Protein AF-A0A556TL78-F1 (afdb_monomer_lite)

Secondary structure (DSSP, 8-state):
----------------------------------SS---SS--HHHHHHHHHHHHHHHHHHHHHHHHHHHHHHHHHHHHHHHHHHHHHHHHHHHHHHHHHHHHHHHHHHHHHHHHHHHHHHHHHHHHHHHHHHHHTHHHHHHHHHHHHHHTT--GGG----HHHHHHHHHHHHHHHHHHHHHHHHHHHHHHHHHHHHHHHHHHHHHHHHHHHHHHHHHSSHHHHHHHHHHHHHHHHHHHHHHHHHHHHHHHHHHHHHHHHHHHHHHHHHHHHHHHHHHHHHHHHHHHHHHHHHHHHHHHHHHHHHHHHHHHHHHHHHHHHIIIIIIHHHHTTSPPTTTTS--

pLDDT: mean 80.81, std 19.38, range [29.8, 98.56]

Radius of gyration: 71.69 Å; chains: 1; bounding box: 156×38×235 Å

Foldseek 3Di:
DDDDPPPPDPPPDPPPPPVVPPPPCPVPDPDDDDDDDDPPDDDPVRVVVVVVVVVVVVVVVVVVVVVVVVVVVVVVVVVVVVVVVVVVVVVVVLVVVLVVLVVLLVVLVVLLVVLVVVLVVLVVVLVVLVVVLVVLVVVLVVLVVVLVVLCPDDDPSNDDDPVNVVSVVSNVVSVVVNVVSVVVSVVSVVVSVVSVVVSVVSVVVSVVSVVVSCCSPPDDDPVVVVVVVVVVVVVVVVVVVVVVVVVVVVVVVVVVVVVVVVVVVVVVVVVVVVVVVVVVVVVVVVVVVVVVVVVVVVVVVVVVVVVVVVVVVVVVVVVCCVPVPVVVVVVPDDDPVVVPPD

Sequence (342 aa):
MSAQVFSARPRYGSLAEETITQPSYTGTSAGLATAGYRSAKYSLDEWFANSRAVLNRAAAENASAEQIQRVSKALRTETEARCALVQTDGTRYLGERLQDIHLHKSELERHIARLLEDTERLVTLKRRLEKALHATEIPFAIATDNLTCRERRSGPDLVQDRVEEELLKEVELIKSIQALLKRTLDQTVSQIRLNRNAQQVLELDWSDKHEAYSLDNEYGWMRFTQGNITLAEREEEASATLCMLCERVLQETAEDLQAQSDTVNEAFTHRCHELTHTKSQLELQLKQQQLCDTRDSLARLEENRLLLEKEIGCKTNSLFIDQEKCMKQRLLYPSMIALSGH

Structure (mmCIF, N/CA/C/O backbone):
data_AF-A0A556TL78-F1
#
_entry.id   AF-A0A556TL78-F1
#
loop_
_atom_site.group_PDB
_atom_site.id
_atom_site.type_symbol
_atom_site.label_atom_id
_atom_site.label_alt_id
_atom_site.label_comp_id
_atom_site.label_asym_id
_atom_site.label_entity_id
_atom_site.label_seq_id
_atom_site.pdbx_PDB_ins_code
_atom_site.Cartn_x
_atom_site.Cartn_y
_atom_site.Cartn_z
_atom_site.occupancy
_atom_site.B_iso_or_equiv
_atom_site.auth_seq_id
_atom_site.auth_comp_id
_atom_site.auth_asym_id
_atom_site.auth_atom_id
_atom_site.pdbx_PDB_model_num
ATOM 1 N N . MET A 1 1 ? 22.041 7.029 22.082 1.00 40.47 1 MET A N 1
ATOM 2 C CA . MET A 1 1 ? 22.419 5.753 21.439 1.00 40.47 1 MET A CA 1
ATOM 3 C C . MET A 1 1 ? 21.959 5.832 19.997 1.00 40.47 1 MET A C 1
ATOM 5 O O . MET A 1 1 ? 20.787 5.628 19.724 1.00 40.47 1 MET A O 1
ATOM 9 N N . SER A 1 2 ? 22.850 6.275 19.114 1.00 33.16 2 SER A N 1
ATOM 10 C CA . SER A 1 2 ? 22.533 6.585 17.719 1.00 33.16 2 SER A CA 1
ATOM 11 C C . SER A 1 2 ? 22.844 5.365 16.859 1.00 33.16 2 SER A C 1
ATOM 13 O O . SER A 1 2 ? 24.011 5.021 16.686 1.00 33.16 2 SER A O 1
ATOM 15 N N . ALA A 1 3 ? 21.809 4.683 16.369 1.00 34.84 3 ALA A N 1
ATOM 16 C CA . ALA A 1 3 ? 21.960 3.546 15.472 1.00 34.84 3 ALA A CA 1
ATOM 17 C C . ALA A 1 3 ? 22.233 4.060 14.051 1.00 34.84 3 ALA A C 1
ATOM 19 O O . ALA A 1 3 ? 21.349 4.584 13.378 1.00 34.84 3 ALA A O 1
ATOM 20 N N . GLN A 1 4 ? 23.490 3.952 13.622 1.00 36.81 4 GLN A N 1
ATOM 21 C CA . GLN A 1 4 ? 23.891 4.170 12.238 1.00 36.81 4 GLN A CA 1
ATOM 22 C C . GLN A 1 4 ? 23.269 3.072 11.368 1.00 36.81 4 GLN A C 1
ATOM 24 O O . GLN A 1 4 ? 23.619 1.899 11.484 1.00 36.81 4 GLN A O 1
ATOM 29 N N . VAL A 1 5 ? 22.337 3.458 10.498 1.00 37.25 5 VAL A N 1
ATOM 30 C CA . VAL A 1 5 ? 21.803 2.591 9.447 1.00 37.25 5 VAL A CA 1
ATOM 31 C C . VAL A 1 5 ? 22.915 2.375 8.422 1.00 37.25 5 VAL A C 1
ATOM 33 O O . VAL A 1 5 ? 23.222 3.254 7.616 1.00 37.25 5 VAL A O 1
ATOM 36 N N . PHE A 1 6 ? 23.551 1.206 8.476 1.00 34.09 6 PHE A N 1
ATOM 37 C CA . PHE A 1 6 ? 24.434 0.724 7.421 1.00 34.09 6 PHE A CA 1
ATOM 38 C C . PHE A 1 6 ? 23.591 0.467 6.167 1.00 34.09 6 PHE A C 1
ATOM 40 O O . PHE A 1 6 ? 23.001 -0.598 6.001 1.00 34.09 6 PHE A O 1
ATOM 47 N N . SER A 1 7 ? 23.526 1.455 5.274 1.00 36.56 7 SER A N 1
ATOM 48 C CA . SER A 1 7 ? 23.079 1.226 3.904 1.00 36.56 7 SER A CA 1
ATOM 49 C C . SER A 1 7 ? 24.144 0.386 3.199 1.00 36.56 7 SER A C 1
ATOM 51 O O . SER A 1 7 ? 25.213 0.864 2.814 1.00 36.56 7 SER A O 1
ATOM 53 N N . ALA A 1 8 ? 23.877 -0.912 3.072 1.00 35.91 8 ALA A N 1
ATOM 54 C CA . ALA A 1 8 ? 24.653 -1.780 2.207 1.00 35.91 8 ALA A CA 1
ATOM 55 C C . ALA A 1 8 ? 24.402 -1.336 0.759 1.00 35.91 8 ALA A C 1
ATOM 57 O O . ALA A 1 8 ? 23.426 -1.734 0.127 1.00 35.91 8 ALA A O 1
ATOM 58 N N . ARG A 1 9 ? 25.276 -0.462 0.243 1.00 37.19 9 ARG A N 1
ATOM 59 C CA . ARG A 1 9 ? 25.403 -0.233 -1.200 1.00 37.19 9 ARG A CA 1
ATOM 60 C C . ARG A 1 9 ? 25.534 -1.597 -1.886 1.00 37.19 9 ARG A C 1
ATOM 62 O O . ARG A 1 9 ? 26.277 -2.439 -1.369 1.00 37.19 9 ARG A O 1
ATOM 69 N N . PRO A 1 10 ? 24.899 -1.815 -3.050 1.00 35.91 10 PRO A N 1
ATOM 70 C CA . PRO A 1 10 ? 25.220 -2.970 -3.867 1.00 35.91 10 PRO A CA 1
ATOM 71 C C . PRO A 1 10 ? 26.726 -2.928 -4.121 1.00 35.91 10 PRO A C 1
ATOM 73 O O . PRO A 1 10 ? 27.239 -1.963 -4.695 1.00 35.91 10 PRO A O 1
ATOM 76 N N . ARG A 1 11 ? 27.457 -3.934 -3.627 1.00 35.94 11 ARG A N 1
ATOM 77 C CA . ARG A 1 11 ? 28.810 -4.193 -4.109 1.00 35.94 11 ARG A CA 1
ATOM 78 C C . ARG A 1 11 ? 28.633 -4.574 -5.568 1.00 35.94 11 ARG A C 1
ATOM 80 O O . ARG A 1 11 ? 28.350 -5.729 -5.868 1.00 35.94 11 ARG A O 1
ATOM 87 N N . TYR A 1 12 ? 28.775 -3.593 -6.453 1.00 38.38 12 TYR A N 1
ATOM 88 C CA . TYR A 1 12 ? 29.215 -3.866 -7.806 1.00 38.38 12 TYR A CA 1
ATOM 89 C C . TYR A 1 12 ? 30.485 -4.684 -7.629 1.00 38.38 12 TYR A C 1
ATOM 91 O O . TYR A 1 12 ? 31.477 -4.191 -7.084 1.00 38.38 12 TYR A O 1
ATOM 99 N N . GLY A 1 13 ? 30.370 -5.984 -7.910 1.00 34.28 13 GLY A N 1
ATOM 100 C CA . GLY A 1 13 ? 31.503 -6.884 -7.898 1.00 34.28 13 GLY A CA 1
ATOM 101 C C . GLY A 1 13 ? 32.606 -6.195 -8.671 1.00 34.28 13 GLY A C 1
ATOM 102 O O . GLY A 1 13 ? 32.340 -5.629 -9.730 1.00 34.28 13 GLY A O 1
ATOM 103 N N . SER A 1 14 ? 33.790 -6.170 -8.065 1.00 37.75 14 SER A N 1
ATOM 104 C CA . SER A 1 14 ? 35.033 -5.789 -8.709 1.00 37.75 14 SER A CA 1
ATOM 105 C C . SER A 1 14 ? 35.060 -6.515 -10.045 1.00 37.75 14 SER A C 1
ATOM 107 O O . SER A 1 14 ? 35.401 -7.697 -10.089 1.00 37.75 14 SER A O 1
ATOM 109 N N . LEU A 1 15 ? 34.633 -5.836 -11.114 1.00 35.62 15 LEU A N 1
ATOM 110 C CA . LEU A 1 15 ? 35.034 -6.196 -12.454 1.00 35.62 15 LEU A CA 1
ATOM 111 C C . LEU A 1 15 ? 36.541 -6.153 -12.327 1.00 35.62 15 LEU A C 1
ATOM 113 O O . LEU A 1 15 ? 37.116 -5.096 -12.056 1.00 35.62 15 LEU A O 1
ATOM 117 N N . ALA A 1 16 ? 37.142 -7.342 -12.339 1.00 35.88 16 ALA A N 1
ATOM 118 C CA . ALA A 1 16 ? 38.548 -7.467 -12.608 1.00 35.88 16 ALA A CA 1
ATOM 119 C C . ALA A 1 16 ? 38.823 -6.458 -13.719 1.00 35.88 16 ALA A C 1
ATOM 121 O O . ALA A 1 16 ? 38.072 -6.411 -14.699 1.00 35.88 16 ALA A O 1
ATOM 122 N N . GLU A 1 17 ? 39.816 -5.597 -13.516 1.00 31.83 17 GLU A N 1
ATOM 123 C CA . GLU A 1 17 ? 40.479 -4.947 -14.628 1.00 31.83 17 GLU A CA 1
ATOM 124 C C . GLU A 1 17 ? 40.981 -6.097 -15.509 1.00 31.83 17 GLU A C 1
ATOM 126 O O . GLU A 1 17 ? 42.124 -6.543 -15.409 1.00 31.83 17 GLU A O 1
ATOM 131 N N . GLU A 1 18 ? 40.087 -6.644 -16.339 1.00 32.47 18 GLU A N 1
ATOM 132 C CA . GLU A 1 18 ? 40.429 -7.270 -17.590 1.00 32.47 18 GLU A CA 1
ATOM 133 C C . GLU A 1 18 ? 41.088 -6.134 -18.325 1.00 32.47 18 GLU A C 1
ATOM 135 O O . GLU A 1 18 ? 40.460 -5.270 -18.936 1.00 32.47 18 GLU A O 1
ATOM 140 N N . THR A 1 19 ? 42.394 -6.091 -18.080 1.00 30.41 19 THR A N 1
ATOM 141 C CA . THR A 1 19 ? 43.381 -5.369 -18.832 1.00 30.41 19 THR A CA 1
ATOM 142 C C . THR A 1 19 ? 42.937 -5.587 -20.257 1.00 30.41 19 THR A C 1
ATOM 144 O O . THR A 1 19 ? 43.068 -6.700 -20.775 1.00 30.41 19 THR A O 1
ATOM 147 N N . ILE A 1 20 ? 42.308 -4.558 -20.835 1.00 32.75 20 ILE A N 1
ATOM 148 C CA . ILE A 1 20 ? 42.076 -4.475 -22.263 1.00 32.75 20 ILE A CA 1
ATOM 149 C C . ILE A 1 20 ? 43.487 -4.583 -22.783 1.00 32.75 20 ILE A C 1
ATOM 151 O O . ILE A 1 20 ? 44.271 -3.632 -22.738 1.00 32.75 20 ILE A O 1
ATOM 155 N N . THR A 1 21 ? 43.848 -5.813 -23.120 1.00 33.84 21 THR A N 1
ATOM 156 C CA . THR A 1 21 ? 45.106 -6.131 -23.736 1.00 33.84 21 THR A CA 1
ATOM 157 C C . THR A 1 21 ? 44.876 -5.488 -25.072 1.00 33.84 21 THR A C 1
ATOM 159 O O . THR A 1 21 ? 44.177 -6.049 -25.917 1.00 33.84 21 THR A O 1
ATOM 162 N N . GLN A 1 22 ? 45.308 -4.223 -25.176 1.00 29.80 22 GLN A N 1
ATOM 163 C CA . GLN A 1 22 ? 45.338 -3.505 -26.431 1.00 29.80 22 GLN A CA 1
ATOM 164 C C . GLN A 1 22 ? 45.817 -4.534 -27.434 1.00 29.80 22 GLN A C 1
ATOM 166 O O . GLN A 1 22 ? 46.805 -5.207 -27.107 1.00 29.80 22 GLN A O 1
ATOM 171 N N . PRO A 1 23 ? 45.110 -4.745 -28.559 1.00 32.03 23 PRO A N 1
ATOM 172 C CA . PRO A 1 23 ? 45.605 -5.653 -29.566 1.00 32.03 23 PRO A CA 1
ATOM 173 C C . PRO A 1 23 ? 46.996 -5.133 -29.862 1.00 32.03 23 PRO A C 1
ATOM 175 O O . PRO A 1 23 ? 47.173 -4.032 -30.391 1.00 32.03 23 PRO A O 1
ATOM 178 N N . SER A 1 24 ? 47.988 -5.864 -29.358 1.00 30.44 24 SER A N 1
ATOM 179 C CA . SER A 1 24 ? 49.363 -5.561 -29.615 1.00 30.44 24 SER A CA 1
ATOM 180 C C . SER A 1 24 ? 49.394 -5.735 -31.109 1.00 30.44 24 SER A C 1
ATOM 182 O O . SER A 1 24 ? 49.233 -6.840 -31.636 1.00 30.44 24 SER A O 1
ATOM 184 N N . TYR A 1 25 ? 49.493 -4.604 -31.803 1.00 32.06 25 TYR A N 1
ATOM 185 C CA . TYR A 1 25 ? 49.991 -4.563 -33.153 1.00 32.06 25 TYR A CA 1
ATOM 186 C C . TYR A 1 25 ? 51.408 -5.113 -33.033 1.00 32.06 25 TYR A C 1
ATOM 188 O O . TYR A 1 25 ? 52.400 -4.392 -32.977 1.00 32.06 25 TYR A O 1
ATOM 196 N N . THR A 1 26 ? 51.488 -6.435 -32.902 1.00 36.25 26 THR A N 1
ATOM 197 C CA . THR A 1 26 ? 52.638 -7.234 -33.226 1.00 36.25 26 THR A CA 1
ATOM 198 C C . THR A 1 26 ? 52.751 -7.000 -34.712 1.00 36.25 26 THR A C 1
ATOM 200 O O . THR A 1 26 ? 52.117 -7.668 -35.531 1.00 36.25 26 THR A O 1
ATOM 203 N N . GLY A 1 27 ? 53.472 -5.919 -35.034 1.00 38.34 27 GLY A N 1
ATOM 204 C CA . GLY A 1 27 ? 54.011 -5.657 -36.348 1.00 38.34 27 GLY A CA 1
ATOM 205 C C . GLY A 1 27 ? 54.601 -6.978 -36.781 1.00 38.34 27 GLY A C 1
ATOM 206 O O . GLY A 1 27 ? 55.618 -7.425 -36.250 1.00 38.34 27 GLY A O 1
ATOM 207 N N . THR A 1 28 ? 53.837 -7.676 -37.613 1.00 37.00 28 THR A N 1
ATOM 208 C CA . THR A 1 28 ? 54.138 -9.033 -38.012 1.00 37.00 28 THR A CA 1
ATOM 209 C C . THR A 1 28 ? 55.346 -8.889 -38.908 1.00 37.00 28 THR A C 1
ATOM 211 O O . THR A 1 28 ? 55.228 -8.449 -40.045 1.00 37.00 28 THR A O 1
ATOM 214 N N . SER A 1 29 ? 56.501 -9.146 -38.295 1.00 41.34 29 SER A N 1
ATOM 215 C CA . SER A 1 29 ? 57.798 -9.428 -38.884 1.00 41.34 29 SER A CA 1
ATOM 216 C C . SER A 1 29 ? 58.054 -8.712 -40.210 1.00 41.34 29 SER A C 1
ATOM 218 O O . SER A 1 29 ? 57.848 -9.285 -41.280 1.00 41.34 29 SER A O 1
ATOM 220 N N . ALA A 1 30 ? 58.637 -7.509 -40.148 1.00 40.41 30 ALA A N 1
ATOM 221 C CA . ALA A 1 30 ? 59.539 -7.103 -41.221 1.00 40.41 30 ALA A CA 1
ATOM 222 C C . ALA A 1 30 ? 60.534 -8.257 -41.428 1.00 40.41 30 ALA A C 1
ATOM 224 O O . ALA A 1 30 ? 61.126 -8.739 -40.459 1.00 40.41 30 ALA A O 1
ATOM 225 N N . GLY A 1 31 ? 60.599 -8.771 -42.657 1.00 38.78 31 GLY A N 1
ATOM 226 C CA . GLY A 1 31 ? 61.331 -9.985 -42.996 1.00 38.78 31 GLY A CA 1
ATOM 227 C C . GLY A 1 31 ? 62.733 -9.990 -42.395 1.00 38.78 31 GLY A C 1
ATOM 228 O O . GLY A 1 31 ? 63.454 -8.995 -42.468 1.00 38.78 31 GLY A O 1
ATOM 229 N N . LEU A 1 32 ? 63.094 -11.121 -41.786 1.00 43.06 32 LEU A N 1
ATOM 230 C CA . LEU A 1 32 ? 64.445 -11.419 -41.323 1.00 43.06 32 LEU A CA 1
ATOM 231 C C . LEU A 1 32 ? 65.461 -11.005 -42.393 1.00 43.06 32 LEU A C 1
ATOM 233 O O . LEU A 1 32 ? 65.512 -11.569 -43.487 1.00 43.06 32 LEU A O 1
ATOM 237 N N . ALA A 1 33 ? 66.256 -9.988 -42.067 1.00 42.81 33 ALA A N 1
ATOM 238 C CA . ALA A 1 33 ? 67.270 -9.449 -42.950 1.00 42.81 33 ALA A CA 1
ATOM 239 C C . ALA A 1 33 ? 68.394 -10.478 -43.128 1.00 42.81 33 ALA A C 1
ATOM 241 O O . ALA A 1 33 ? 69.176 -10.715 -42.210 1.00 42.81 33 ALA A O 1
ATOM 242 N N . THR A 1 34 ? 68.497 -11.063 -44.322 1.00 38.09 34 THR A N 1
ATOM 243 C CA . THR A 1 34 ? 69.717 -11.755 -44.757 1.00 38.09 34 THR A CA 1
ATOM 244 C C . THR A 1 34 ? 70.261 -11.043 -45.989 1.00 38.09 34 THR A C 1
ATOM 246 O O . THR A 1 34 ? 69.542 -10.803 -46.957 1.00 38.09 34 THR A O 1
ATOM 249 N N . ALA A 1 35 ? 71.521 -10.624 -45.890 1.00 40.91 35 ALA A N 1
ATOM 250 C CA . ALA A 1 35 ? 72.193 -9.690 -46.778 1.00 40.91 35 ALA A CA 1
ATOM 251 C C . ALA A 1 35 ? 72.257 -10.159 -48.243 1.00 40.91 35 ALA A C 1
ATOM 253 O O . ALA A 1 35 ? 72.729 -11.252 -48.544 1.00 40.91 35 ALA A O 1
ATOM 254 N N . GLY A 1 36 ? 71.850 -9.274 -49.153 1.00 36.66 36 GLY A N 1
ATOM 255 C CA . GLY A 1 36 ? 72.018 -9.420 -50.597 1.00 36.66 36 GLY A CA 1
ATOM 256 C C . GLY A 1 36 ? 70.934 -8.649 -51.341 1.00 36.66 36 GLY A C 1
ATOM 257 O O . GLY A 1 36 ? 69.764 -8.989 -51.223 1.00 36.66 36 GLY A O 1
ATOM 258 N N . TYR A 1 37 ? 71.328 -7.597 -52.066 1.00 43.44 37 TYR A N 1
ATOM 259 C CA . TYR A 1 37 ? 70.494 -6.730 -52.912 1.00 43.44 37 TYR A CA 1
ATOM 260 C C . TYR A 1 37 ? 69.182 -7.383 -53.395 1.00 43.44 37 TYR A C 1
ATOM 262 O O . TYR A 1 37 ? 69.158 -8.116 -54.384 1.00 43.44 37 TYR A O 1
ATOM 270 N N . ARG A 1 38 ? 68.068 -7.057 -52.734 1.00 45.44 38 ARG A N 1
ATOM 271 C CA . ARG A 1 38 ? 66.722 -7.172 -53.299 1.00 45.44 38 ARG A CA 1
ATOM 272 C C . ARG A 1 38 ? 65.975 -5.881 -53.012 1.00 45.44 38 ARG A C 1
ATOM 274 O O . ARG A 1 38 ? 66.131 -5.280 -51.953 1.00 45.44 38 ARG A O 1
ATOM 281 N N . SER A 1 39 ? 65.232 -5.429 -54.017 1.00 51.03 39 SER A N 1
ATOM 282 C CA . SER A 1 39 ? 64.359 -4.263 -53.932 1.00 51.03 39 SER A CA 1
ATOM 283 C C . SER A 1 39 ? 63.501 -4.367 -52.670 1.00 51.03 39 SER A C 1
ATOM 285 O O . SER A 1 39 ? 63.007 -5.452 -52.377 1.00 51.03 39 SER A O 1
ATOM 287 N N . ALA A 1 40 ? 63.310 -3.263 -51.946 1.00 55.50 40 ALA A N 1
ATOM 288 C CA . ALA A 1 40 ? 62.396 -3.149 -50.804 1.00 55.50 40 ALA A CA 1
ATOM 289 C C . ALA A 1 40 ? 60.913 -3.253 -51.238 1.00 55.50 40 ALA A C 1
ATOM 291 O O . ALA A 1 40 ? 60.076 -2.431 -50.877 1.00 55.50 40 ALA A O 1
ATOM 292 N N . LYS A 1 41 ? 60.611 -4.212 -52.114 1.00 62.19 41 LYS A N 1
ATOM 293 C CA . LYS A 1 41 ? 59.348 -4.411 -52.810 1.00 62.19 41 LYS A CA 1
ATOM 294 C C . LYS A 1 41 ? 58.986 -5.883 -52.684 1.00 62.19 41 LYS A C 1
ATOM 296 O O . LYS A 1 41 ? 59.781 -6.744 -53.052 1.00 62.19 41 LYS A O 1
ATOM 301 N N . TYR A 1 42 ? 57.793 -6.137 -52.162 1.00 67.31 42 TYR A N 1
ATOM 302 C CA . TYR A 1 42 ? 57.205 -7.468 -52.068 1.00 67.31 42 TYR A CA 1
ATOM 303 C C . TYR A 1 42 ? 57.143 -8.129 -53.447 1.00 67.31 42 TYR A C 1
ATOM 305 O O . TYR A 1 42 ? 56.846 -7.466 -54.447 1.00 67.31 42 TYR A O 1
ATOM 313 N N . SER A 1 43 ? 57.397 -9.435 -53.503 1.00 80.25 43 SER A N 1
ATOM 314 C CA . SER A 1 43 ? 57.028 -10.222 -54.680 1.00 80.25 43 SER A CA 1
ATOM 315 C C . SER A 1 43 ? 55.502 -10.299 -54.805 1.00 80.25 43 SER A C 1
ATOM 317 O O . SER A 1 43 ? 54.772 -10.155 -53.821 1.00 80.25 43 SER A O 1
ATOM 319 N N . LEU A 1 44 ? 55.004 -10.525 -56.024 1.00 68.69 44 LEU A N 1
ATOM 320 C CA . LEU A 1 44 ? 53.568 -10.694 -56.276 1.00 68.69 44 LEU A CA 1
ATOM 321 C C . LEU A 1 44 ? 52.971 -11.814 -55.410 1.00 68.69 44 LEU A C 1
ATOM 323 O O . LEU A 1 44 ? 51.901 -11.628 -54.838 1.00 68.69 44 LEU A O 1
ATOM 327 N N . ASP A 1 45 ? 53.686 -12.927 -55.236 1.00 77.62 45 ASP A N 1
ATOM 328 C CA . ASP A 1 45 ? 53.230 -14.057 -54.421 1.00 77.62 45 ASP A CA 1
ATOM 329 C C . ASP A 1 45 ? 53.172 -13.725 -52.922 1.00 77.62 45 ASP A C 1
ATOM 331 O O . ASP A 1 45 ? 52.197 -14.073 -52.253 1.00 77.62 45 ASP A O 1
ATOM 335 N N . GLU A 1 46 ? 54.161 -12.995 -52.391 1.00 77.69 46 GLU A N 1
ATOM 336 C CA . GLU A 1 46 ? 54.141 -12.496 -51.006 1.00 77.69 46 GLU A CA 1
ATOM 337 C C . GLU A 1 46 ? 53.008 -11.486 -50.789 1.00 77.69 46 GLU A C 1
ATOM 339 O O . GLU A 1 46 ? 52.336 -11.519 -49.756 1.00 77.69 46 GLU A O 1
ATOM 344 N N . TRP A 1 47 ? 52.740 -10.625 -51.777 1.00 79.81 47 TRP A N 1
ATOM 345 C CA . TRP A 1 47 ? 51.619 -9.688 -51.734 1.00 79.81 47 TRP A CA 1
ATOM 346 C C . TRP A 1 47 ? 50.266 -10.413 -51.760 1.00 79.81 47 TRP A C 1
ATOM 348 O O . TRP A 1 47 ? 49.397 -10.104 -50.942 1.00 79.81 47 TRP A O 1
ATOM 358 N N . PHE A 1 48 ? 50.084 -11.416 -52.626 1.00 82.50 48 PHE A N 1
ATOM 359 C CA . PHE A 1 48 ? 48.867 -12.236 -52.661 1.00 82.50 48 PHE A CA 1
ATOM 360 C C . PHE A 1 48 ? 48.686 -13.062 -51.383 1.00 82.50 48 PHE A C 1
ATOM 362 O O . PHE A 1 48 ? 47.562 -13.214 -50.899 1.00 82.50 48 PHE A O 1
ATOM 369 N N . ALA A 1 49 ? 49.767 -13.606 -50.816 1.00 80.38 49 ALA A N 1
ATOM 370 C CA . ALA A 1 49 ? 49.728 -14.343 -49.555 1.00 80.38 49 ALA A CA 1
ATOM 371 C C . ALA A 1 49 ? 49.334 -13.436 -48.381 1.00 80.38 49 ALA A C 1
ATOM 373 O O . ALA A 1 49 ? 48.421 -13.786 -47.632 1.00 80.38 49 ALA A O 1
ATOM 374 N N . ASN A 1 50 ? 49.944 -12.253 -48.263 1.00 81.50 50 ASN A N 1
ATOM 375 C CA . ASN A 1 50 ? 49.600 -11.277 -47.231 1.00 81.50 50 ASN A CA 1
ATOM 376 C C . ASN A 1 50 ? 48.167 -10.749 -47.395 1.00 81.50 50 ASN A C 1
ATOM 378 O O . ASN A 1 50 ? 47.407 -10.734 -46.433 1.00 81.50 50 ASN A O 1
ATOM 382 N N . SER A 1 51 ? 47.758 -10.394 -48.616 1.00 81.44 51 SER A N 1
ATOM 383 C CA . SER A 1 51 ? 46.399 -9.901 -48.894 1.00 81.44 51 SER A CA 1
ATOM 384 C C . SER A 1 51 ? 45.337 -10.948 -48.553 1.00 81.44 51 SER A C 1
ATOM 386 O O . SER A 1 51 ? 44.330 -10.636 -47.926 1.00 81.44 51 SER A O 1
ATOM 388 N N . ARG A 1 52 ? 45.589 -12.220 -48.877 1.00 86.69 52 ARG A N 1
ATOM 389 C CA . ARG A 1 52 ? 44.715 -13.340 -48.501 1.00 86.69 52 ARG A CA 1
ATOM 390 C C . ARG A 1 52 ? 44.707 -13.600 -46.995 1.00 86.69 52 ARG A C 1
ATOM 392 O O . ARG A 1 52 ? 43.651 -13.892 -46.448 1.00 86.69 52 ARG A O 1
ATOM 399 N N . ALA A 1 53 ? 45.843 -13.467 -46.314 1.00 84.62 53 ALA A N 1
ATOM 400 C CA . ALA A 1 53 ? 45.907 -13.579 -44.857 1.00 84.62 53 ALA A CA 1
ATOM 401 C C . ALA A 1 53 ? 45.121 -12.457 -44.158 1.00 84.62 53 ALA A C 1
ATOM 403 O O . ALA A 1 53 ? 44.403 -12.729 -43.198 1.00 84.62 53 ALA A O 1
ATOM 404 N N . VAL A 1 54 ? 45.205 -11.222 -44.665 1.00 83.06 54 VAL A N 1
ATOM 405 C CA . VAL A 1 54 ? 44.423 -10.075 -44.177 1.00 83.06 54 VAL A CA 1
ATOM 406 C C . VAL A 1 54 ? 42.930 -10.284 -44.427 1.00 83.06 54 VAL A C 1
ATOM 408 O O . VAL A 1 54 ? 42.145 -10.103 -43.503 1.00 83.06 54 VAL A O 1
ATOM 411 N N . LEU A 1 55 ? 42.531 -10.742 -45.619 1.00 85.69 55 LEU A N 1
ATOM 412 C CA . LEU A 1 55 ? 41.128 -11.060 -45.921 1.00 85.69 55 LEU A CA 1
ATOM 413 C C . LEU A 1 55 ? 40.581 -12.175 -45.024 1.00 85.69 55 LEU A C 1
ATOM 415 O O . LEU A 1 55 ? 39.489 -12.043 -44.480 1.00 85.69 55 LEU A O 1
ATOM 419 N N . ASN A 1 56 ? 41.348 -13.246 -44.813 1.00 89.06 56 ASN A N 1
ATOM 420 C CA . ASN A 1 56 ? 40.949 -14.332 -43.918 1.00 89.06 56 ASN A CA 1
ATOM 421 C C . ASN A 1 56 ? 40.833 -13.859 -42.461 1.00 89.06 56 ASN A C 1
ATOM 423 O O . ASN A 1 56 ? 39.925 -14.290 -41.753 1.00 89.06 56 ASN A O 1
ATOM 427 N N . ARG A 1 57 ? 41.725 -12.964 -42.013 1.00 89.38 57 ARG A N 1
ATOM 428 C CA . ARG A 1 57 ? 41.657 -12.354 -40.678 1.00 89.38 57 ARG A CA 1
ATOM 429 C C . ARG A 1 57 ? 40.421 -11.470 -40.534 1.00 89.38 57 ARG A C 1
ATOM 431 O O . ARG A 1 57 ? 39.676 -11.661 -39.583 1.00 89.38 57 ARG A O 1
ATOM 438 N N . ALA A 1 58 ? 40.163 -10.593 -41.502 1.00 85.81 58 ALA A N 1
ATOM 439 C CA . ALA A 1 58 ? 38.973 -9.745 -41.521 1.00 85.81 58 ALA A CA 1
ATOM 440 C C . ALA A 1 58 ? 37.680 -10.581 -41.533 1.00 85.81 58 ALA A C 1
ATOM 442 O O . ALA A 1 58 ? 36.736 -10.270 -40.815 1.00 85.81 58 ALA A O 1
ATOM 443 N N . ALA A 1 59 ? 37.651 -11.688 -42.282 1.00 88.56 59 ALA A N 1
ATOM 444 C CA . ALA A 1 59 ? 36.520 -12.614 -42.288 1.00 88.56 59 ALA A CA 1
ATOM 445 C C . ALA A 1 59 ? 36.319 -13.306 -40.926 1.00 88.56 59 ALA A C 1
ATOM 447 O O . ALA A 1 59 ? 35.186 -13.430 -40.464 1.00 88.56 59 ALA A O 1
ATOM 448 N N . ALA A 1 60 ? 37.402 -13.727 -40.263 1.00 90.88 60 ALA A N 1
ATOM 449 C CA . ALA A 1 60 ? 37.340 -14.322 -38.928 1.00 90.88 60 ALA A CA 1
ATOM 450 C C . ALA A 1 60 ? 36.893 -13.308 -37.858 1.00 90.88 60 ALA A C 1
ATOM 452 O O . ALA A 1 60 ? 36.077 -13.639 -36.997 1.00 90.88 60 ALA A O 1
ATOM 453 N N . GLU A 1 61 ? 37.385 -12.069 -37.930 1.00 88.00 61 GLU A N 1
ATOM 454 C CA . GLU A 1 61 ? 36.980 -10.965 -37.054 1.00 88.00 61 GLU A CA 1
ATOM 455 C C . GLU A 1 61 ? 35.505 -10.600 -37.262 1.00 88.00 61 GLU A C 1
ATOM 457 O O . GLU A 1 61 ? 34.773 -10.481 -36.281 1.00 88.00 61 GLU A O 1
ATOM 462 N N . ASN A 1 62 ? 35.033 -10.525 -38.513 1.00 90.44 62 ASN A N 1
ATOM 463 C CA . ASN A 1 62 ? 33.621 -10.290 -38.816 1.00 90.44 62 ASN A CA 1
ATOM 464 C C . ASN A 1 62 ? 32.729 -11.430 -38.296 1.00 90.44 62 ASN A C 1
ATOM 466 O O . ASN A 1 62 ? 31.721 -11.177 -37.644 1.00 90.44 62 ASN A O 1
ATOM 470 N N . ALA A 1 63 ? 33.127 -12.692 -38.490 1.00 91.94 63 ALA A N 1
ATOM 471 C CA . ALA A 1 63 ? 32.391 -13.839 -37.955 1.00 91.94 63 ALA A CA 1
ATOM 472 C C . ALA A 1 63 ? 32.323 -13.828 -36.414 1.00 91.94 63 ALA A C 1
ATOM 474 O O . ALA A 1 63 ? 31.288 -14.166 -35.835 1.00 91.94 63 ALA A O 1
ATOM 475 N N . SER A 1 64 ? 33.407 -13.414 -35.750 1.00 91.50 64 SER A N 1
ATOM 476 C CA . SER A 1 64 ? 33.444 -13.217 -34.296 1.00 91.50 64 SER A CA 1
ATOM 477 C C . SER A 1 64 ? 32.512 -12.082 -33.857 1.00 91.50 64 SER A C 1
ATOM 479 O O . SER A 1 64 ? 31.713 -12.265 -32.938 1.00 91.50 64 SER A O 1
ATOM 481 N N . ALA A 1 65 ? 32.540 -10.939 -34.550 1.00 90.38 65 ALA A N 1
ATOM 482 C CA . ALA A 1 65 ? 31.670 -9.797 -34.272 1.00 90.38 65 ALA A CA 1
ATOM 483 C C . ALA A 1 65 ? 30.183 -10.147 -34.443 1.00 90.38 65 ALA A C 1
ATOM 485 O O . ALA A 1 65 ? 29.370 -9.840 -33.569 1.00 90.38 65 ALA A O 1
ATOM 486 N N . GLU A 1 66 ? 29.823 -10.861 -35.512 1.00 92.38 66 GLU A N 1
ATOM 487 C CA . GLU A 1 66 ? 28.461 -11.361 -35.712 1.00 92.38 66 GLU A CA 1
ATOM 488 C C . GLU A 1 66 ? 28.042 -12.334 -34.605 1.00 92.38 66 GLU A C 1
ATOM 490 O O . GLU A 1 66 ? 26.905 -12.283 -34.131 1.00 92.38 66 GLU A O 1
ATOM 495 N N . GLN A 1 67 ? 28.943 -13.217 -34.166 1.00 94.25 67 GLN A N 1
ATOM 496 C CA . GLN A 1 67 ? 28.659 -14.135 -33.066 1.00 94.25 67 GLN A CA 1
ATOM 497 C C . GLN A 1 67 ? 28.427 -13.386 -31.752 1.00 94.25 67 GLN A C 1
ATOM 499 O O . GLN A 1 67 ? 27.468 -13.696 -31.047 1.00 94.25 67 GLN A O 1
ATOM 504 N N . ILE A 1 68 ? 29.249 -12.379 -31.445 1.00 92.38 68 ILE A N 1
ATOM 505 C CA . ILE A 1 68 ? 29.059 -11.512 -30.276 1.00 92.38 68 ILE A CA 1
ATOM 506 C C . ILE A 1 68 ? 27.704 -10.810 -30.369 1.00 92.38 68 ILE A C 1
ATOM 508 O O . ILE A 1 68 ? 26.923 -10.887 -29.427 1.00 92.38 68 ILE A O 1
ATOM 512 N N . GLN A 1 69 ? 27.363 -10.212 -31.514 1.00 92.88 69 GLN A N 1
ATOM 513 C CA . GLN A 1 69 ? 26.078 -9.535 -31.693 1.00 92.88 69 GLN A CA 1
ATOM 514 C C . GLN A 1 69 ? 24.889 -10.490 -31.498 1.00 92.88 69 GLN A C 1
ATOM 516 O O . GLN A 1 69 ? 23.904 -10.119 -30.856 1.00 92.88 69 GLN A O 1
ATOM 521 N N . ARG A 1 70 ? 24.972 -11.724 -32.016 1.00 94.69 70 ARG A N 1
ATOM 522 C CA . ARG A 1 70 ? 23.942 -12.757 -31.815 1.00 94.69 70 ARG A CA 1
ATOM 523 C C . ARG A 1 70 ? 23.796 -13.126 -30.341 1.00 94.69 70 ARG A C 1
ATOM 525 O O . ARG A 1 70 ? 22.677 -13.121 -29.833 1.00 94.69 70 ARG A O 1
ATOM 532 N N . VAL A 1 71 ? 24.904 -13.405 -29.653 1.00 96.12 71 VAL A N 1
ATOM 533 C CA . VAL A 1 71 ? 24.898 -13.758 -28.223 1.00 96.12 71 VAL A CA 1
ATOM 534 C C . VAL A 1 71 ? 24.382 -12.595 -27.376 1.00 96.12 71 VAL A C 1
ATOM 536 O O . VAL A 1 71 ? 23.539 -12.812 -26.512 1.00 96.12 71 VAL A O 1
ATOM 539 N N . SER A 1 72 ? 24.804 -11.358 -27.646 1.00 93.62 72 SER A N 1
ATOM 540 C CA . SER A 1 72 ? 24.320 -10.167 -26.940 1.00 93.62 72 SER A CA 1
ATOM 541 C C . SER A 1 72 ? 22.823 -9.939 -27.140 1.00 93.62 72 SER A C 1
ATOM 543 O O . SER A 1 72 ? 22.130 -9.633 -26.174 1.00 93.62 72 SER A O 1
ATOM 545 N N . LYS A 1 73 ? 22.301 -10.122 -28.363 1.00 94.00 73 LYS A N 1
ATOM 546 C CA . LYS A 1 73 ? 20.856 -10.040 -28.635 1.00 94.00 73 LYS A CA 1
ATOM 547 C C . LYS A 1 73 ? 20.083 -11.119 -27.875 1.00 94.00 73 LYS A C 1
ATOM 549 O O . LYS A 1 73 ? 19.100 -10.795 -27.220 1.00 94.00 73 LYS A O 1
ATOM 554 N N . ALA A 1 74 ? 20.550 -12.368 -27.911 1.00 93.81 74 ALA A N 1
ATOM 555 C CA . ALA A 1 74 ? 19.924 -13.467 -27.176 1.00 93.81 74 ALA A CA 1
ATOM 556 C C . ALA A 1 74 ? 19.918 -13.203 -25.661 1.00 93.81 74 ALA A C 1
ATOM 558 O O . ALA A 1 74 ? 18.867 -13.282 -25.025 1.00 93.81 74 ALA A O 1
ATOM 559 N N . LEU A 1 75 ? 21.060 -12.790 -25.102 1.00 93.75 75 LEU A N 1
ATOM 560 C CA . LEU A 1 75 ? 21.182 -12.449 -23.688 1.00 93.75 75 LEU A CA 1
ATOM 561 C C . LEU A 1 75 ? 20.257 -11.289 -23.306 1.00 93.75 75 LEU A C 1
ATOM 563 O O . LEU A 1 75 ? 19.570 -11.385 -22.295 1.00 93.75 75 LEU A O 1
ATOM 567 N N . ARG A 1 76 ? 20.180 -10.228 -24.125 1.00 92.06 76 ARG A N 1
ATOM 568 C CA . ARG A 1 76 ? 19.244 -9.110 -23.918 1.00 92.06 76 ARG A CA 1
ATOM 569 C C . ARG A 1 76 ? 17.813 -9.6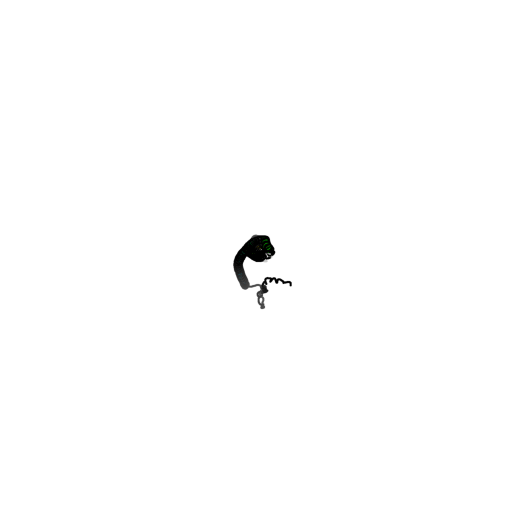29 -23.816 1.00 92.06 76 ARG A C 1
ATOM 571 O O . ARG A 1 76 ? 17.179 -9.403 -22.790 1.00 92.06 76 ARG A O 1
ATOM 578 N N . THR A 1 77 ? 17.352 -10.399 -24.802 1.00 92.00 77 THR A N 1
ATOM 579 C CA . THR A 1 77 ? 15.980 -10.938 -24.805 1.00 92.00 77 THR A CA 1
ATOM 580 C C . THR A 1 77 ? 15.691 -11.841 -23.604 1.00 92.00 77 THR A C 1
ATOM 582 O O . THR A 1 77 ? 14.620 -11.753 -23.010 1.00 92.00 77 THR A O 1
ATOM 585 N N . GLU A 1 78 ? 16.653 -12.671 -23.189 1.00 93.25 78 GLU A N 1
ATOM 586 C CA . GLU A 1 78 ? 16.513 -13.520 -22.003 1.00 93.25 78 GLU A CA 1
ATOM 587 C C . GLU A 1 78 ? 16.435 -12.679 -20.722 1.00 93.25 78 GLU A C 1
ATOM 589 O O . GLU A 1 78 ? 15.578 -12.909 -19.865 1.00 93.25 78 GLU A O 1
ATOM 594 N N . THR A 1 79 ? 17.303 -11.672 -20.591 1.00 90.75 79 THR A N 1
ATOM 595 C CA . THR A 1 79 ? 17.299 -10.775 -19.432 1.00 90.75 79 THR A CA 1
ATOM 596 C C . THR A 1 79 ? 16.033 -9.932 -19.361 1.00 90.75 79 THR A C 1
ATOM 598 O O . THR A 1 79 ? 15.477 -9.809 -18.274 1.00 90.75 79 THR A O 1
ATOM 601 N N . GLU A 1 80 ? 15.533 -9.419 -20.486 1.00 88.62 80 GLU A N 1
ATOM 602 C CA . GLU A 1 80 ? 14.264 -8.690 -20.575 1.00 88.62 80 GLU A CA 1
ATOM 603 C C . GLU A 1 80 ? 13.091 -9.580 -20.163 1.00 88.62 80 GLU A C 1
ATOM 605 O O . GLU A 1 80 ? 12.302 -9.184 -19.307 1.00 88.62 80 GLU A O 1
ATOM 610 N N . ALA A 1 81 ? 13.019 -10.810 -20.684 1.00 88.31 81 ALA A N 1
ATOM 611 C CA . ALA A 1 81 ? 11.982 -11.768 -20.312 1.00 88.31 81 ALA A CA 1
ATOM 612 C C . ALA A 1 81 ? 12.025 -12.099 -18.812 1.00 88.31 81 ALA A C 1
ATOM 614 O O . ALA A 1 81 ? 10.993 -12.092 -18.138 1.00 88.31 81 ALA A O 1
ATOM 615 N N . ARG A 1 82 ? 13.219 -12.329 -18.252 1.00 89.12 82 ARG A N 1
ATOM 616 C CA . ARG A 1 82 ? 13.388 -12.588 -16.816 1.00 89.12 82 ARG A CA 1
ATOM 617 C C . ARG A 1 82 ? 13.007 -11.373 -15.967 1.00 89.12 82 ARG A C 1
ATOM 619 O O . ARG A 1 82 ? 12.342 -11.539 -14.948 1.00 89.12 82 ARG A O 1
ATOM 626 N N . CYS A 1 83 ? 13.405 -10.169 -16.374 1.00 88.00 83 CYS A N 1
ATOM 627 C CA . CYS A 1 83 ? 13.033 -8.925 -15.700 1.00 88.00 83 CYS A CA 1
ATOM 628 C C . CYS A 1 83 ? 11.519 -8.701 -15.739 1.00 88.00 83 CYS A C 1
ATOM 630 O O . CYS A 1 83 ? 10.943 -8.357 -14.711 1.00 88.00 83 CYS A O 1
ATOM 632 N N . ALA A 1 84 ? 10.870 -8.953 -16.879 1.00 83.81 84 ALA A N 1
ATOM 633 C CA . ALA A 1 84 ? 9.421 -8.855 -17.016 1.00 83.81 84 ALA A CA 1
ATOM 634 C C . ALA A 1 84 ? 8.705 -9.829 -16.071 1.00 83.81 84 ALA A C 1
ATOM 636 O O . ALA A 1 84 ? 7.820 -9.405 -15.334 1.00 83.81 84 ALA A O 1
ATOM 637 N N . LEU A 1 85 ? 9.134 -11.096 -16.011 1.00 87.50 85 LEU A N 1
ATOM 638 C CA . LEU A 1 85 ? 8.563 -12.083 -15.086 1.00 87.50 85 LEU A CA 1
ATOM 639 C C . LEU A 1 85 ? 8.710 -11.647 -13.622 1.00 87.50 85 LEU A C 1
ATOM 641 O O . LEU A 1 85 ? 7.716 -11.562 -12.902 1.00 87.50 85 LEU A O 1
ATOM 645 N N . VAL A 1 86 ? 9.923 -11.277 -13.200 1.00 82.25 86 VAL A N 1
ATOM 646 C CA . VAL A 1 86 ? 10.179 -10.801 -11.828 1.00 82.25 86 VAL A CA 1
ATOM 647 C C . VAL A 1 86 ? 9.360 -9.547 -11.508 1.00 82.25 86 VAL A C 1
ATOM 649 O O . VAL A 1 86 ? 8.830 -9.429 -10.405 1.00 82.25 86 VAL A O 1
ATOM 652 N N . GLN A 1 87 ? 9.208 -8.629 -12.465 1.00 80.88 87 GLN A N 1
ATOM 653 C CA . GLN A 1 87 ? 8.382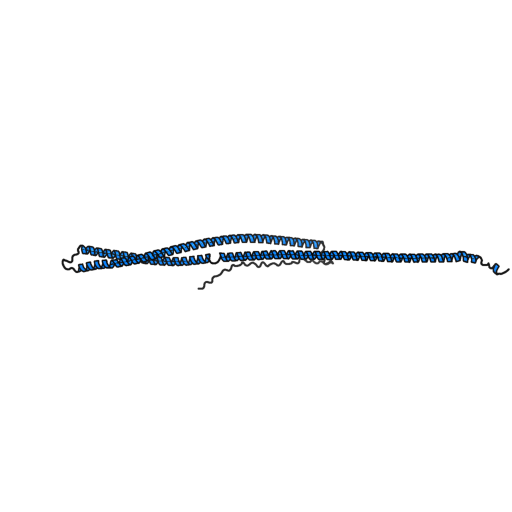 -7.435 -12.303 1.00 80.88 87 GLN A CA 1
ATOM 654 C C . GLN A 1 87 ? 6.900 -7.795 -12.158 1.00 80.88 87 GLN A C 1
ATOM 656 O O . GLN A 1 87 ? 6.237 -7.245 -11.282 1.00 80.88 87 GLN A O 1
ATOM 661 N N . THR A 1 88 ? 6.381 -8.726 -12.968 1.00 80.50 88 THR A N 1
ATOM 662 C CA . THR A 1 88 ? 4.983 -9.175 -12.868 1.00 80.50 88 THR A CA 1
ATOM 663 C C . THR A 1 88 ? 4.695 -9.860 -11.538 1.00 80.50 88 THR A C 1
ATOM 665 O O . THR A 1 88 ? 3.698 -9.532 -10.894 1.00 80.50 88 THR A O 1
ATOM 668 N N . ASP A 1 89 ? 5.589 -10.737 -11.076 1.00 83.38 89 ASP A N 1
ATOM 669 C CA . ASP A 1 89 ? 5.468 -11.379 -9.769 1.00 83.38 89 ASP A CA 1
ATOM 670 C C . ASP A 1 89 ? 5.552 -10.351 -8.641 1.00 83.38 89 ASP A C 1
ATOM 672 O O . ASP A 1 89 ? 4.710 -10.352 -7.745 1.00 83.38 89 ASP A O 1
ATOM 676 N N . GLY A 1 90 ? 6.506 -9.418 -8.710 1.00 84.00 90 GLY A N 1
ATOM 677 C CA . GLY A 1 90 ? 6.637 -8.328 -7.745 1.00 84.00 90 GLY A CA 1
ATOM 678 C C . GLY A 1 90 ? 5.373 -7.470 -7.658 1.00 84.00 90 GLY A C 1
ATOM 679 O O . GLY A 1 90 ? 4.876 -7.212 -6.563 1.00 84.00 90 GLY A O 1
ATOM 680 N N . THR A 1 91 ? 4.800 -7.082 -8.800 1.00 82.00 91 THR A N 1
ATOM 681 C CA . THR A 1 91 ? 3.537 -6.332 -8.855 1.00 82.00 91 THR A CA 1
ATOM 682 C C . THR A 1 91 ? 2.370 -7.140 -8.284 1.00 82.00 91 THR A C 1
ATOM 684 O O . THR A 1 91 ? 1.561 -6.579 -7.544 1.00 82.00 91 THR A O 1
ATOM 687 N N . ARG A 1 92 ? 2.297 -8.451 -8.555 1.00 83.94 92 ARG A N 1
ATOM 688 C CA . ARG A 1 92 ? 1.267 -9.329 -7.980 1.00 83.94 92 ARG A CA 1
ATOM 689 C C . ARG A 1 92 ? 1.383 -9.417 -6.458 1.00 83.94 92 ARG A C 1
ATOM 691 O O . ARG A 1 92 ? 0.392 -9.182 -5.776 1.00 83.94 92 ARG A O 1
ATOM 698 N N . TYR A 1 93 ? 2.575 -9.685 -5.924 1.00 86.06 93 TYR A N 1
ATOM 699 C CA . TYR A 1 93 ? 2.796 -9.782 -4.475 1.00 86.06 93 TYR A CA 1
ATOM 700 C C . TYR A 1 93 ? 2.517 -8.466 -3.743 1.00 86.06 93 TYR A C 1
ATOM 702 O O . TYR A 1 93 ? 1.984 -8.479 -2.635 1.00 86.06 93 TYR A O 1
ATOM 710 N N . LEU A 1 94 ? 2.844 -7.322 -4.354 1.00 86.62 94 LEU A N 1
ATOM 711 C CA . LEU A 1 94 ? 2.479 -6.013 -3.807 1.00 86.62 94 LEU A CA 1
ATOM 712 C C . LEU A 1 94 ? 0.957 -5.825 -3.767 1.00 86.62 94 LEU A C 1
ATOM 714 O O . LEU A 1 94 ? 0.440 -5.328 -2.769 1.00 86.62 94 LEU A O 1
ATOM 718 N N . GLY A 1 95 ? 0.245 -6.255 -4.812 1.00 86.06 95 GLY A N 1
ATOM 719 C CA . GLY A 1 95 ? -1.219 -6.244 -4.849 1.00 86.06 95 GLY A CA 1
ATOM 720 C C . GLY A 1 95 ? -1.852 -7.129 -3.771 1.00 86.06 95 GLY A C 1
ATOM 721 O O . GLY A 1 95 ? -2.739 -6.673 -3.054 1.00 86.06 95 GLY A O 1
ATOM 722 N N . GLU A 1 96 ? -1.359 -8.359 -3.607 1.00 87.62 96 GLU A N 1
ATOM 723 C CA . GLU A 1 96 ? -1.799 -9.286 -2.550 1.00 87.62 96 GLU A CA 1
ATOM 724 C C . GLU A 1 96 ? -1.567 -8.684 -1.157 1.00 87.62 96 GLU A C 1
ATOM 726 O O . GLU A 1 96 ? -2.487 -8.601 -0.346 1.00 87.62 96 GLU A O 1
ATOM 731 N N . ARG A 1 97 ? -0.369 -8.143 -0.907 1.00 90.00 97 ARG A N 1
ATOM 732 C CA . ARG A 1 97 ? -0.039 -7.486 0.364 1.00 90.00 97 ARG A CA 1
ATOM 733 C C . ARG A 1 97 ? -0.920 -6.263 0.638 1.00 90.00 97 ARG A C 1
ATOM 735 O O . ARG A 1 97 ? -1.340 -6.069 1.776 1.00 90.00 97 ARG A O 1
ATOM 742 N N . LEU A 1 98 ? -1.220 -5.447 -0.373 1.00 90.25 98 LEU A N 1
ATOM 743 C CA . LEU A 1 98 ? -2.145 -4.313 -0.246 1.00 90.25 98 LEU A CA 1
ATOM 744 C C . LEU A 1 98 ? -3.550 -4.772 0.157 1.00 90.25 98 LEU A C 1
ATOM 746 O O . LEU A 1 98 ? -4.170 -4.156 1.027 1.00 90.25 98 LEU A O 1
ATOM 750 N N . GLN A 1 99 ? -4.034 -5.860 -0.443 1.00 91.94 99 GLN A N 1
ATOM 751 C CA . GLN A 1 99 ? -5.325 -6.452 -0.105 1.00 91.94 99 GLN A CA 1
ATOM 752 C C . GLN A 1 99 ? -5.347 -6.977 1.337 1.00 91.94 99 GLN A C 1
ATOM 754 O O . GLN A 1 99 ? -6.303 -6.704 2.066 1.00 91.94 99 GLN A O 1
ATOM 759 N N . ASP A 1 100 ? -4.286 -7.655 1.772 1.00 93.50 100 ASP A N 1
ATOM 760 C CA . ASP A 1 100 ? -4.159 -8.167 3.140 1.00 93.50 100 ASP A CA 1
ATOM 761 C C . ASP A 1 100 ? -4.132 -7.036 4.177 1.00 93.50 100 ASP A C 1
ATOM 763 O O . ASP A 1 100 ? -4.828 -7.089 5.195 1.00 93.50 100 ASP A O 1
ATOM 767 N N . ILE A 1 101 ? -3.355 -5.976 3.922 1.00 92.75 101 ILE A N 1
ATOM 768 C CA . ILE A 1 101 ? -3.296 -4.809 4.814 1.00 92.75 101 ILE A CA 1
ATOM 769 C C . ILE A 1 101 ? -4.666 -4.128 4.877 1.00 92.75 101 ILE A C 1
ATOM 771 O O . ILE A 1 101 ? -5.113 -3.768 5.967 1.00 92.75 101 ILE A O 1
ATOM 775 N N . HIS A 1 102 ? -5.348 -3.977 3.739 1.00 93.44 102 HIS A N 1
ATOM 776 C CA . HIS A 1 102 ? -6.694 -3.411 3.696 1.00 93.44 102 HIS A CA 1
ATOM 777 C C . HIS A 1 102 ? -7.684 -4.228 4.530 1.00 93.44 102 HIS A C 1
ATOM 779 O O . HIS A 1 102 ? -8.417 -3.656 5.336 1.00 93.44 102 HIS A O 1
ATOM 785 N N . LEU A 1 103 ? -7.671 -5.557 4.383 1.00 95.62 103 LEU A N 1
ATOM 786 C CA . LEU A 1 103 ? -8.548 -6.454 5.132 1.00 95.62 103 LEU A CA 1
ATOM 787 C C . LEU A 1 103 ? -8.338 -6.300 6.639 1.00 95.62 103 LEU A C 1
ATOM 789 O O . LEU A 1 103 ? -9.297 -6.022 7.361 1.00 95.62 103 LEU A O 1
ATOM 793 N N . HIS A 1 104 ? -7.092 -6.390 7.111 1.00 95.25 104 HIS A N 1
ATOM 794 C CA . HIS A 1 104 ? -6.793 -6.221 8.534 1.00 95.25 104 HIS A CA 1
ATOM 795 C C . HIS A 1 104 ? -7.178 -4.827 9.039 1.00 95.25 104 HIS A C 1
ATOM 797 O O . HIS A 1 104 ? -7.780 -4.704 10.105 1.00 95.25 104 HIS A O 1
ATOM 803 N N . LYS A 1 105 ? -6.897 -3.774 8.262 1.00 96.06 105 LYS A N 1
ATOM 804 C CA . LYS A 1 105 ? -7.300 -2.403 8.596 1.00 96.06 105 LYS A CA 1
ATOM 805 C C . LYS A 1 105 ? -8.818 -2.308 8.793 1.00 96.06 105 LYS A C 1
ATOM 807 O O . LYS A 1 105 ? -9.266 -1.809 9.822 1.00 96.06 105 LYS A O 1
ATOM 812 N N . SER A 1 106 ? -9.615 -2.813 7.854 1.00 95.69 106 SER A N 1
ATOM 813 C CA . SER A 1 106 ? -11.081 -2.777 7.945 1.00 95.69 106 SER A CA 1
ATOM 814 C C . SER A 1 106 ? -11.634 -3.633 9.089 1.00 95.69 106 SER A C 1
ATOM 816 O O . SER A 1 106 ? -12.620 -3.263 9.731 1.00 95.69 106 SER A O 1
ATOM 818 N N . GLU A 1 107 ? -11.005 -4.768 9.396 1.00 96.75 107 GLU A N 1
ATOM 819 C CA . GLU A 1 107 ? -11.380 -5.578 10.556 1.00 96.75 107 GLU A CA 1
ATOM 820 C C . GLU A 1 107 ? -11.120 -4.848 11.878 1.00 96.75 107 GLU A C 1
ATOM 822 O O . GLU A 1 107 ? -11.988 -4.865 12.760 1.00 96.75 107 GLU A O 1
ATOM 827 N N . LEU A 1 108 ? -9.977 -4.167 12.001 1.00 96.25 108 LEU A N 1
ATOM 828 C CA . LEU A 1 108 ? -9.644 -3.334 13.158 1.00 96.25 108 LEU A CA 1
ATOM 829 C C . LEU A 1 108 ? -10.661 -2.198 13.336 1.00 96.25 108 LEU A C 1
ATOM 831 O O . LEU A 1 108 ? -11.203 -2.056 14.432 1.00 96.25 108 LEU A O 1
ATOM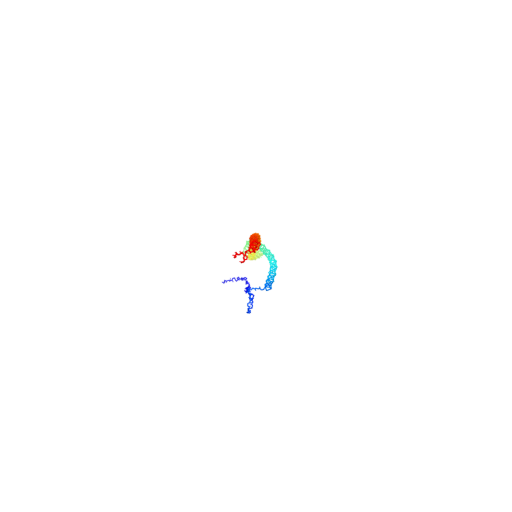 835 N N . GLU A 1 109 ? -11.016 -1.473 12.265 1.00 96.88 109 GLU A N 1
ATOM 836 C CA . GLU A 1 109 ? -12.069 -0.433 12.289 1.00 96.88 109 GLU A CA 1
ATOM 837 C C . GLU A 1 109 ? -13.382 -0.989 12.842 1.00 96.88 109 GLU A C 1
ATOM 839 O O . GLU A 1 109 ? -14.003 -0.411 13.739 1.00 96.88 109 GLU A O 1
ATOM 844 N N . ARG A 1 110 ? -13.787 -2.166 12.352 1.00 97.50 110 ARG A N 1
ATOM 845 C CA . ARG A 1 110 ? -15.013 -2.833 12.797 1.00 97.50 110 ARG A CA 1
ATOM 846 C C . ARG A 1 110 ? -14.952 -3.213 14.277 1.00 97.50 110 ARG A C 1
ATOM 848 O O . ARG A 1 110 ? -15.969 -3.141 14.966 1.00 97.50 110 ARG A O 1
ATOM 855 N N . HIS A 1 111 ? -13.813 -3.690 14.771 1.00 97.25 111 HIS A N 1
ATOM 856 C CA . HIS A 1 111 ? -13.658 -4.055 16.181 1.00 97.25 111 HIS A CA 1
ATOM 857 C C . HIS A 1 111 ? -13.634 -2.832 17.103 1.00 97.25 111 HIS A C 1
ATOM 859 O O . HIS A 1 111 ? -14.299 -2.864 18.140 1.00 97.25 111 HIS A O 1
ATOM 865 N N . ILE A 1 112 ? -12.959 -1.752 16.704 1.00 97.12 112 ILE A N 1
ATOM 866 C CA . ILE A 1 112 ? -12.961 -0.465 17.415 1.00 97.12 112 ILE A CA 1
ATOM 867 C C . ILE A 1 112 ? -14.394 0.067 17.536 1.00 97.12 112 ILE A C 1
ATOM 869 O O . ILE A 1 112 ? -14.838 0.385 18.639 1.00 97.12 112 ILE A O 1
ATOM 873 N N . ALA A 1 113 ? -15.158 0.067 16.438 1.00 96.75 113 ALA A N 1
ATOM 874 C CA . ALA A 1 113 ? -16.552 0.514 16.435 1.00 96.75 113 ALA A CA 1
ATOM 875 C C . ALA A 1 113 ? -17.442 -0.301 17.393 1.00 96.75 113 ALA A C 1
ATOM 877 O O . ALA A 1 113 ? -18.223 0.269 18.153 1.00 96.75 113 ALA A O 1
ATOM 878 N N . ARG A 1 114 ? -17.287 -1.633 17.417 1.00 97.19 114 ARG A N 1
ATOM 879 C CA . ARG A 1 114 ? -18.022 -2.501 18.357 1.00 97.19 114 ARG A CA 1
ATOM 880 C C . ARG A 1 114 ? -17.654 -2.223 19.816 1.00 97.19 114 ARG A C 1
ATOM 882 O O . ARG A 1 114 ? -18.537 -2.175 20.666 1.00 97.19 114 ARG A O 1
ATOM 889 N N . LEU A 1 115 ? -16.367 -2.028 20.119 1.00 96.56 115 LEU A N 1
ATOM 890 C CA . LEU A 1 115 ? -15.914 -1.712 21.479 1.00 96.56 115 LEU A CA 1
ATOM 891 C C . LEU A 1 115 ? -16.435 -0.356 21.962 1.00 96.56 115 LEU A C 1
ATOM 893 O O . LEU A 1 115 ? -16.764 -0.224 23.145 1.00 96.56 115 LEU A O 1
ATOM 897 N N . LEU A 1 116 ? -16.531 0.629 21.067 1.00 95.75 116 LEU A N 1
ATOM 898 C CA . LEU A 1 116 ? -17.151 1.922 21.347 1.00 95.75 116 LEU A CA 1
ATOM 899 C C . LEU A 1 116 ? -18.627 1.752 21.729 1.00 95.75 116 LEU A C 1
ATOM 901 O O . LEU A 1 116 ? -19.020 2.174 22.818 1.00 95.75 116 LEU A O 1
ATOM 905 N N . GLU A 1 117 ? -19.409 1.053 20.902 1.00 97.12 117 GLU A N 1
ATOM 906 C CA . GLU A 1 117 ? -20.832 0.789 21.158 1.00 97.12 117 GLU A CA 1
ATOM 907 C C . GLU A 1 117 ? -21.048 0.041 22.487 1.00 97.12 117 GLU A C 1
ATOM 909 O O . GLU A 1 117 ? -21.867 0.438 23.324 1.00 97.12 117 GLU A O 1
ATOM 914 N N . ASP A 1 118 ? -20.261 -1.007 22.743 1.00 96.31 118 ASP A N 1
ATOM 915 C CA . ASP A 1 118 ? -20.324 -1.750 24.003 1.00 96.31 118 ASP A CA 1
ATOM 916 C C . ASP A 1 118 ? -19.947 -0.884 25.210 1.00 96.31 118 ASP A C 1
ATOM 918 O O . ASP A 1 118 ? -20.561 -0.993 26.276 1.00 96.31 118 ASP A O 1
ATOM 922 N N . THR A 1 119 ? -18.963 0.005 25.061 1.00 97.12 119 THR A N 1
ATOM 923 C CA . THR A 1 119 ? -18.561 0.937 26.122 1.00 97.12 119 THR A CA 1
ATOM 924 C C . THR A 1 119 ? -19.681 1.924 26.441 1.00 97.12 119 THR A C 1
ATOM 926 O O . THR A 1 119 ? -19.984 2.143 27.616 1.00 97.12 119 THR A O 1
ATOM 929 N N . GLU A 1 120 ? -20.346 2.486 25.432 1.00 97.31 120 GLU A N 1
ATOM 930 C CA . GLU A 1 120 ? -21.494 3.385 25.614 1.00 97.31 120 GLU A CA 1
ATOM 931 C C . GLU A 1 120 ? -22.678 2.680 26.289 1.00 97.31 120 GLU A C 1
ATOM 933 O O . GLU A 1 120 ? -23.296 3.214 27.226 1.00 97.31 120 GLU A O 1
ATOM 938 N N . ARG A 1 121 ? -22.951 1.435 25.882 1.00 97.75 121 ARG A N 1
ATOM 939 C CA . ARG A 1 121 ? -23.970 0.583 26.503 1.00 97.75 121 ARG A CA 1
ATOM 940 C C . ARG A 1 121 ? -23.656 0.317 27.975 1.00 97.75 121 ARG A C 1
ATOM 942 O O . ARG A 1 121 ? -24.535 0.487 28.826 1.00 97.75 121 ARG A O 1
ATOM 949 N N . LEU A 1 122 ? -22.412 -0.033 28.307 1.00 97.94 122 LEU A N 1
ATOM 950 C CA . LEU A 1 122 ? -21.978 -0.259 29.691 1.00 97.94 122 LEU A CA 1
ATOM 951 C C . LEU A 1 122 ? -22.026 1.022 30.534 1.00 97.94 122 LEU A C 1
ATOM 953 O O . LEU A 1 122 ? -22.464 0.970 31.681 1.00 97.94 122 LEU A O 1
ATOM 957 N N . VAL A 1 123 ? -21.653 2.182 29.985 1.00 97.88 123 VAL A N 1
ATOM 958 C CA . VAL A 1 123 ? -21.782 3.482 30.675 1.00 97.88 123 VAL A CA 1
ATOM 959 C C . VAL A 1 123 ? -23.246 3.789 30.999 1.00 97.88 123 VAL A C 1
ATOM 961 O O . VAL A 1 123 ? -23.559 4.266 32.095 1.00 97.88 123 VAL A O 1
ATOM 964 N N . THR A 1 124 ? -24.164 3.479 30.085 1.00 97.50 124 THR A N 1
ATOM 965 C CA . THR A 1 124 ? -25.605 3.650 30.312 1.00 97.50 124 THR A CA 1
ATOM 966 C C . THR A 1 124 ? -26.121 2.707 31.401 1.00 97.50 124 THR A C 1
ATOM 968 O O . THR A 1 124 ? -26.868 3.132 32.288 1.00 97.50 124 THR A O 1
ATOM 971 N N . LEU A 1 125 ? -25.693 1.441 31.392 1.00 96.12 125 LEU A N 1
ATOM 972 C CA . LEU A 1 125 ? -26.037 0.468 32.434 1.00 96.12 125 LEU A CA 1
ATOM 973 C C . LEU A 1 125 ? -25.450 0.843 33.800 1.00 96.12 125 LEU A C 1
ATOM 975 O O . LEU A 1 125 ? -26.172 0.776 34.792 1.00 96.12 125 LEU A O 1
ATOM 979 N N . LYS A 1 126 ? -24.204 1.331 33.856 1.00 98.06 126 LYS A N 1
ATOM 980 C CA . LYS A 1 126 ? -23.569 1.860 35.075 1.00 98.06 126 LYS A CA 1
ATOM 981 C C . LYS A 1 126 ? -24.450 2.922 35.733 1.00 98.06 126 LYS A C 1
ATOM 983 O O . LYS A 1 126 ? -24.793 2.792 36.904 1.00 98.06 126 LYS A O 1
ATOM 988 N N . ARG A 1 127 ? -24.903 3.917 34.960 1.00 97.38 127 ARG A N 1
ATOM 989 C CA . ARG A 1 127 ? -25.795 4.981 35.458 1.00 97.38 127 ARG A CA 1
ATOM 990 C C . ARG A 1 127 ? -27.119 4.430 35.990 1.00 97.38 127 ARG A C 1
ATOM 992 O O . ARG A 1 127 ? -27.654 4.943 36.968 1.00 97.38 127 ARG A O 1
ATOM 999 N N . ARG A 1 128 ? -27.677 3.400 35.346 1.00 97.94 128 ARG A N 1
ATOM 1000 C CA . ARG A 1 128 ? -28.912 2.742 35.809 1.00 97.94 128 ARG A CA 1
ATOM 1001 C C . ARG A 1 128 ? -28.695 1.986 37.120 1.00 97.94 128 ARG A C 1
ATOM 1003 O O . ARG A 1 128 ? -29.551 2.080 37.993 1.00 97.94 128 ARG A O 1
ATOM 1010 N N . LEU A 1 129 ? -27.568 1.290 37.270 1.00 97.25 129 LEU A N 1
ATOM 1011 C CA . LEU A 1 129 ? -27.193 0.596 38.507 1.00 97.25 129 LEU A CA 1
ATOM 1012 C C . LEU A 1 129 ? -26.975 1.579 39.663 1.00 97.25 129 LEU A C 1
ATOM 1014 O O . LEU A 1 129 ? -27.483 1.341 40.752 1.00 97.25 129 LEU A O 1
ATOM 1018 N N . GLU A 1 130 ? -26.298 2.705 39.420 1.00 98.00 130 GLU A N 1
ATOM 1019 C CA . GLU A 1 130 ? -26.107 3.775 40.414 1.00 98.00 130 GLU A CA 1
ATOM 1020 C C . GLU A 1 130 ? -27.448 4.347 40.890 1.00 98.00 130 GLU A C 1
ATOM 1022 O O . GLU A 1 130 ? -27.689 4.459 42.090 1.00 98.00 130 GLU A O 1
ATOM 1027 N N . LYS A 1 131 ? -28.359 4.643 39.952 1.00 97.69 131 LYS A N 1
ATOM 1028 C CA . LYS A 1 131 ? -29.714 5.111 40.280 1.00 97.69 131 LYS A CA 1
ATOM 1029 C C . LYS A 1 131 ? -30.513 4.072 41.064 1.00 97.69 131 LYS A C 1
ATOM 1031 O O . LYS A 1 131 ? -31.188 4.435 42.022 1.00 97.69 131 LYS A O 1
ATOM 1036 N N . ALA A 1 132 ? -30.446 2.801 40.667 1.00 97.19 132 ALA A N 1
ATOM 1037 C CA . ALA A 1 132 ? -31.124 1.717 41.371 1.00 97.19 132 ALA A CA 1
ATOM 1038 C C . ALA A 1 132 ? -30.587 1.561 42.798 1.00 97.19 132 ALA A C 1
ATOM 1040 O O . ALA A 1 132 ? -31.376 1.427 43.725 1.00 97.19 132 ALA A O 1
ATOM 1041 N N . LEU A 1 133 ? -29.265 1.643 42.982 1.00 97.69 133 LEU A N 1
ATOM 1042 C CA . LEU A 1 133 ? -28.635 1.574 44.296 1.00 97.69 133 LEU A CA 1
ATOM 1043 C C . LEU A 1 133 ? -29.099 2.728 45.193 1.00 97.69 133 LEU A C 1
ATOM 1045 O O . LEU A 1 133 ? -29.563 2.469 46.300 1.00 97.69 133 LEU A O 1
ATOM 1049 N N . HIS A 1 134 ? -29.067 3.966 44.697 1.00 96.94 134 HIS A N 1
ATOM 1050 C CA . HIS A 1 134 ? -29.549 5.130 45.447 1.00 96.94 134 HIS A CA 1
ATOM 1051 C C . HIS A 1 134 ? -31.036 5.010 45.820 1.00 96.94 134 HIS A C 1
ATOM 1053 O O . HIS A 1 134 ? -31.421 5.290 46.950 1.00 96.94 134 HIS A O 1
ATOM 1059 N N . ALA A 1 135 ? -31.877 4.499 44.913 1.00 97.50 135 ALA A N 1
ATOM 1060 C CA . ALA A 1 135 ? -33.300 4.293 45.188 1.00 97.50 135 ALA A CA 1
ATOM 1061 C C . ALA A 1 135 ? -33.570 3.308 46.344 1.00 97.50 135 ALA A C 1
ATOM 1063 O O . ALA A 1 135 ? -34.627 3.387 46.966 1.00 97.50 135 ALA A O 1
ATOM 1064 N N . THR A 1 136 ? -32.633 2.404 46.664 1.00 97.06 136 THR A N 1
ATOM 1065 C CA . THR A 1 136 ? -32.768 1.496 47.819 1.00 97.06 136 THR A CA 1
ATOM 1066 C C . THR A 1 136 ? -32.449 2.146 49.168 1.00 97.06 136 THR A C 1
ATOM 1068 O O . THR A 1 136 ? -32.787 1.569 50.199 1.00 97.06 136 THR A O 1
ATOM 1071 N N . GLU A 1 137 ? -31.818 3.325 49.198 1.00 96.88 137 GLU A N 1
ATOM 1072 C CA . GLU A 1 137 ? -31.420 3.992 50.448 1.00 96.88 137 GLU A CA 1
ATOM 1073 C C . GLU A 1 137 ? -32.636 4.428 51.271 1.00 96.88 137 GLU A C 1
ATOM 1075 O O . GLU A 1 137 ? -32.644 4.267 52.489 1.00 96.88 137 GLU A O 1
ATOM 1080 N N . ILE A 1 138 ? -33.689 4.916 50.605 1.00 96.81 138 ILE A N 1
ATOM 1081 C CA . ILE A 1 138 ? -34.908 5.385 51.274 1.00 96.81 138 ILE A CA 1
ATOM 1082 C C . ILE A 1 138 ? -35.669 4.217 51.935 1.00 96.81 138 ILE A C 1
ATOM 1084 O O . ILE A 1 138 ? -35.894 4.295 53.143 1.00 96.81 138 ILE A O 1
ATOM 1088 N N . PRO A 1 139 ? -36.028 3.117 51.233 1.00 97.62 139 PRO A N 1
ATOM 1089 C CA . PRO A 1 139 ? -36.654 1.957 51.877 1.00 97.62 139 PRO A CA 1
ATOM 1090 C C . PRO A 1 139 ? -35.807 1.364 53.008 1.00 97.62 139 PRO A C 1
ATOM 1092 O O . PRO A 1 139 ? -36.346 0.994 54.047 1.00 97.62 139 PRO A O 1
ATOM 1095 N N . PHE A 1 140 ? -34.478 1.328 52.844 1.00 98.12 140 PHE A N 1
ATOM 1096 C CA . PHE A 1 140 ? -33.568 0.853 53.886 1.00 98.12 140 PHE A CA 1
ATOM 1097 C C . PHE A 1 140 ? -33.645 1.704 55.161 1.00 98.12 140 PHE A C 1
ATOM 1099 O O . PHE A 1 140 ? -33.753 1.158 56.261 1.00 98.12 140 PHE A O 1
ATOM 1106 N N . ALA A 1 141 ? -33.607 3.033 55.014 1.00 97.56 141 ALA A N 1
ATOM 1107 C CA . ALA A 1 141 ? -33.722 3.964 56.132 1.00 97.56 141 ALA A CA 1
ATOM 1108 C C . ALA A 1 141 ? -35.079 3.823 56.832 1.00 97.56 141 ALA A C 1
ATOM 1110 O O . ALA A 1 141 ? -35.115 3.658 58.045 1.00 97.56 141 ALA A O 1
ATOM 1111 N N . ILE A 1 142 ? -36.178 3.769 56.070 1.00 97.50 142 ILE A N 1
ATOM 1112 C CA . ILE A 1 142 ? -37.533 3.596 56.619 1.00 97.50 142 ILE A CA 1
ATOM 1113 C C . ILE A 1 142 ? -37.640 2.299 57.435 1.00 97.50 142 ILE A C 1
ATOM 1115 O O . ILE A 1 142 ? -38.124 2.326 58.565 1.00 97.50 142 ILE A O 1
ATOM 1119 N N . ALA A 1 143 ? -37.185 1.165 56.892 1.00 97.50 143 ALA A N 1
ATOM 1120 C CA . ALA A 1 143 ? -37.254 -0.121 57.589 1.00 97.50 143 ALA A CA 1
ATOM 1121 C C . ALA A 1 143 ? -36.397 -0.134 58.871 1.00 97.50 143 ALA A C 1
ATOM 1123 O O . ALA A 1 143 ? -36.828 -0.648 59.905 1.00 97.50 143 ALA A O 1
ATOM 1124 N N . THR A 1 144 ? -35.219 0.496 58.829 1.00 97.56 144 THR A N 1
ATOM 1125 C CA . THR A 1 144 ? -34.309 0.617 59.980 1.00 97.56 144 THR A CA 1
ATOM 1126 C C . THR A 1 144 ? -34.868 1.548 61.063 1.00 97.56 144 THR A C 1
ATOM 1128 O O . THR A 1 144 ? -34.833 1.214 62.249 1.00 97.56 144 THR A O 1
ATOM 1131 N N . ASP A 1 145 ? -35.439 2.690 60.675 1.00 98.00 145 ASP A N 1
ATOM 1132 C CA . ASP A 1 145 ? -36.072 3.640 61.594 1.00 98.00 145 ASP A CA 1
ATOM 1133 C C . ASP A 1 145 ? -37.304 3.018 62.262 1.00 98.00 145 ASP A C 1
ATOM 1135 O O . ASP A 1 145 ? -37.489 3.159 63.471 1.00 98.00 145 ASP A O 1
ATOM 1139 N N . ASN A 1 146 ? -38.107 2.254 61.510 1.00 96.88 146 ASN A N 1
ATOM 1140 C CA . ASN A 1 146 ? -39.247 1.514 62.052 1.00 96.88 146 ASN A CA 1
ATOM 1141 C C . ASN A 1 146 ? -38.817 0.517 63.137 1.00 96.88 146 ASN A C 1
ATOM 1143 O O . ASN A 1 146 ? -39.445 0.477 64.197 1.00 96.88 146 ASN A O 1
ATOM 1147 N N . LEU A 1 147 ? -37.747 -0.256 62.914 1.00 96.25 147 LEU A N 1
ATOM 1148 C CA . LEU A 1 147 ? -37.174 -1.138 63.940 1.00 96.25 147 LEU A CA 1
ATOM 1149 C C . LEU A 1 147 ? -36.703 -0.337 65.161 1.00 96.25 147 LEU A C 1
ATOM 1151 O O . LEU A 1 147 ? -37.118 -0.624 66.282 1.00 96.25 147 LEU A O 1
ATOM 1155 N N . THR A 1 148 ? -35.947 0.740 64.940 1.00 96.44 148 THR A N 1
ATOM 1156 C CA . THR A 1 148 ? -35.427 1.611 66.010 1.00 96.44 148 THR A CA 1
ATOM 1157 C C . THR A 1 148 ? -36.549 2.229 66.852 1.00 96.44 148 THR A C 1
ATOM 1159 O O . THR A 1 148 ? -36.429 2.378 68.068 1.00 96.44 148 THR A O 1
ATOM 1162 N N . CYS A 1 149 ? -37.668 2.612 66.234 1.00 95.69 149 CYS A N 1
ATOM 1163 C CA . CYS A 1 149 ? -38.845 3.106 66.945 1.00 95.69 149 CYS A CA 1
ATOM 1164 C C . CYS A 1 149 ? -39.496 2.017 67.807 1.00 95.69 149 CYS A C 1
ATOM 1166 O O . CYS A 1 149 ? -39.968 2.318 68.905 1.00 95.69 149 CYS A O 1
ATOM 1168 N N . ARG A 1 150 ? -39.527 0.765 67.334 1.00 95.06 150 ARG A N 1
ATOM 1169 C CA . ARG A 1 150 ? -40.106 -0.372 68.067 1.00 95.06 150 ARG A CA 1
ATOM 1170 C C . ARG A 1 150 ? -39.258 -0.791 69.268 1.00 95.06 150 ARG A C 1
ATOM 1172 O O . ARG A 1 150 ? -39.831 -1.092 70.311 1.00 95.06 150 ARG A O 1
ATOM 1179 N N . GLU A 1 151 ? -37.935 -0.694 69.169 1.00 94.00 151 GLU A N 1
ATOM 1180 C CA . GLU A 1 151 ? -36.997 -0.952 70.277 1.00 94.00 151 GLU A CA 1
ATOM 1181 C C . GLU A 1 151 ? -37.186 -0.005 71.478 1.00 94.00 151 GLU A C 1
ATOM 1183 O O . GLU A 1 151 ? -36.755 -0.308 72.587 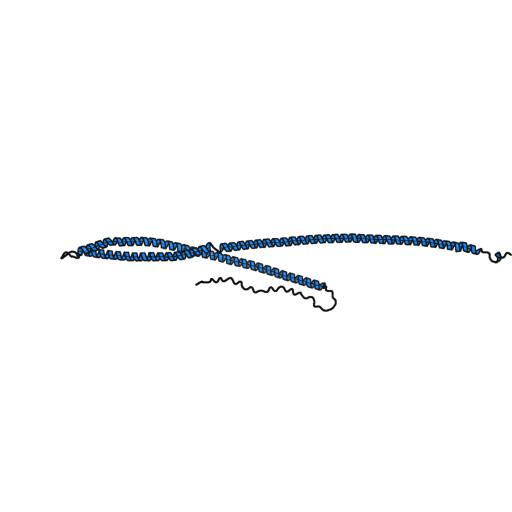1.00 94.00 151 GLU A O 1
ATOM 1188 N N . ARG A 1 152 ? -37.857 1.141 71.291 1.00 94.12 152 ARG A N 1
ATOM 1189 C CA . ARG A 1 152 ? -38.132 2.118 72.364 1.00 94.12 152 ARG A CA 1
ATOM 1190 C C . ARG A 1 152 ? -39.340 1.763 73.235 1.00 94.12 152 ARG A C 1
ATOM 1192 O O . ARG A 1 152 ? -39.629 2.500 74.180 1.00 94.12 152 ARG A O 1
ATOM 1199 N N . ARG A 1 153 ? -40.083 0.698 72.915 1.00 94.44 153 ARG A N 1
ATOM 1200 C CA . ARG A 1 153 ? -41.193 0.217 73.757 1.00 94.44 153 ARG A CA 1
ATOM 1201 C C . ARG A 1 153 ? -40.655 -0.286 75.099 1.00 94.44 153 ARG A C 1
ATOM 1203 O O . ARG A 1 153 ? -39.492 -0.657 75.212 1.00 94.44 153 ARG A O 1
ATOM 1210 N N . SER A 1 154 ? -41.489 -0.281 76.135 1.00 92.69 154 SER A N 1
ATOM 1211 C CA . SER A 1 154 ? -41.066 -0.599 77.501 1.00 92.69 154 SER A CA 1
ATOM 1212 C C . SER A 1 154 ? -41.969 -1.632 78.167 1.00 92.69 154 SER A C 1
ATOM 1214 O O . SER A 1 154 ? -43.154 -1.754 77.859 1.00 92.69 154 SER A O 1
ATOM 1216 N N . GLY A 1 155 ? -41.389 -2.389 79.102 1.00 92.50 155 GLY A N 1
ATOM 1217 C CA . GLY A 1 155 ? -42.120 -3.390 79.873 1.00 92.50 155 GLY A CA 1
ATOM 1218 C C . GLY A 1 155 ? -42.717 -4.500 78.990 1.00 92.50 155 GLY A C 1
ATOM 1219 O O . GLY A 1 155 ? -42.072 -4.917 78.030 1.00 92.50 155 GLY A O 1
ATOM 1220 N N . PRO A 1 156 ? -43.932 -4.989 79.302 1.00 88.62 156 PRO A N 1
ATOM 1221 C CA . PRO A 1 156 ? -44.585 -6.070 78.558 1.00 88.62 156 PRO A CA 1
ATOM 1222 C C . PRO A 1 156 ? -44.890 -5.770 77.082 1.00 88.62 156 PRO A C 1
ATOM 1224 O O . PRO A 1 156 ? -45.134 -6.712 76.339 1.00 88.62 156 PRO A O 1
ATOM 1227 N N . ASP A 1 157 ? -44.873 -4.501 76.655 1.00 90.88 157 ASP A N 1
ATOM 1228 C CA . ASP A 1 157 ? -45.143 -4.094 75.266 1.00 90.88 157 ASP A CA 1
ATOM 1229 C C . ASP A 1 157 ? -43.899 -4.177 74.355 1.00 90.88 157 ASP A C 1
ATOM 1231 O O . ASP A 1 157 ? -44.007 -4.047 73.129 1.00 90.88 157 ASP A O 1
ATOM 1235 N N . LEU A 1 158 ? -42.708 -4.402 74.928 1.00 93.62 158 LEU A N 1
ATOM 1236 C CA . LEU A 1 158 ? -41.488 -4.706 74.177 1.00 93.62 158 LEU A CA 1
ATOM 1237 C C . LEU A 1 158 ? -41.505 -6.180 73.751 1.00 93.62 158 LEU A C 1
ATOM 1239 O O . LEU A 1 158 ? -40.867 -7.040 74.356 1.00 93.62 158 LEU A O 1
ATOM 1243 N N . VAL A 1 159 ? -42.297 -6.461 72.719 1.00 91.69 159 VAL A N 1
ATOM 1244 C CA . VAL A 1 159 ? -42.500 -7.805 72.175 1.00 91.69 159 VAL A CA 1
ATOM 1245 C C . VAL A 1 159 ? -41.962 -7.877 70.756 1.00 91.69 159 VAL A C 1
ATOM 1247 O O . VAL A 1 159 ? -42.345 -7.077 69.898 1.00 91.69 159 VAL A O 1
ATOM 1250 N N . GLN A 1 160 ? -41.150 -8.902 70.507 1.00 91.94 160 GLN A N 1
ATOM 1251 C CA . GLN A 1 160 ? -40.794 -9.323 69.162 1.00 91.94 160 GLN A CA 1
ATOM 1252 C C . GLN A 1 160 ? -42.006 -10.010 68.528 1.00 91.94 160 GLN A C 1
ATOM 1254 O O . GLN A 1 160 ? -42.317 -11.167 68.812 1.00 91.94 160 GLN A O 1
ATOM 1259 N N . ASP A 1 161 ? -42.742 -9.258 67.718 1.00 94.69 161 ASP A N 1
ATOM 1260 C CA . ASP A 1 161 ? -43.914 -9.749 67.003 1.00 94.69 161 ASP A CA 1
ATOM 1261 C C . ASP A 1 161 ? -43.585 -10.056 65.535 1.00 94.69 161 ASP A C 1
ATOM 1263 O O . ASP A 1 161 ? -42.487 -9.817 65.030 1.00 94.69 161 ASP A O 1
ATOM 1267 N N . ARG A 1 162 ? -44.592 -10.549 64.813 1.00 96.62 162 ARG A N 1
ATOM 1268 C CA . ARG A 1 162 ? -44.476 -10.844 63.384 1.00 96.62 162 ARG A CA 1
ATOM 1269 C C . ARG A 1 162 ? -44.048 -9.631 62.545 1.00 96.62 162 ARG A C 1
ATOM 1271 O O . ARG A 1 162 ? -43.394 -9.812 61.527 1.00 96.62 162 ARG A O 1
ATOM 1278 N N . VAL A 1 163 ? -44.427 -8.409 62.925 1.00 95.88 163 VAL A N 1
ATOM 1279 C CA . VAL A 1 163 ? -44.049 -7.200 62.172 1.00 95.88 163 VAL A CA 1
ATOM 1280 C C . VAL A 1 163 ? -42.555 -6.938 62.320 1.00 95.88 163 VAL A C 1
ATOM 1282 O O . VAL A 1 163 ? -41.899 -6.598 61.342 1.00 95.88 163 VAL A O 1
ATOM 1285 N N . GLU A 1 164 ? -42.011 -7.122 63.521 1.00 95.81 164 GLU A N 1
ATOM 1286 C CA . GLU A 1 164 ? -40.574 -7.007 63.768 1.00 95.81 164 GLU A CA 1
ATOM 1287 C C . GLU A 1 164 ? -39.767 -8.049 62.988 1.00 95.81 164 GLU A C 1
ATOM 1289 O O . GLU A 1 164 ? -38.774 -7.702 62.351 1.00 95.81 164 GLU A O 1
ATOM 1294 N N . GLU A 1 165 ? -40.230 -9.301 62.952 1.00 97.31 165 GLU A N 1
ATOM 1295 C CA . GLU A 1 165 ? -39.602 -10.351 62.141 1.00 97.31 165 GLU A CA 1
ATOM 1296 C C . GLU A 1 165 ? -39.588 -10.017 60.642 1.00 97.31 165 GLU A C 1
ATOM 1298 O O . GLU A 1 165 ? -38.568 -10.210 59.977 1.00 97.31 165 GLU A O 1
ATOM 1303 N N . GLU A 1 166 ? -40.697 -9.518 60.089 1.00 97.69 166 GLU A N 1
ATOM 1304 C CA . GLU A 1 166 ? -40.765 -9.143 58.671 1.00 97.69 166 GLU A CA 1
ATOM 1305 C C . GLU A 1 166 ? -39.920 -7.896 58.357 1.00 97.69 166 GLU A C 1
ATOM 1307 O O . GLU A 1 166 ? -39.254 -7.874 57.324 1.00 97.69 166 GLU A O 1
ATOM 1312 N N . LEU A 1 167 ? -39.851 -6.906 59.259 1.00 97.06 167 LEU A N 1
ATOM 1313 C CA . LEU A 1 167 ? -38.959 -5.745 59.113 1.00 97.06 167 LEU A CA 1
ATOM 1314 C C . LEU A 1 167 ? -37.478 -6.153 59.122 1.00 97.06 167 LEU A C 1
ATOM 1316 O O . LEU A 1 167 ? -36.695 -5.652 58.315 1.00 97.06 167 LEU A O 1
ATOM 1320 N N . LEU A 1 168 ? -37.082 -7.092 59.990 1.00 97.38 168 LEU A N 1
ATOM 1321 C CA . LEU A 1 168 ? -35.722 -7.643 59.994 1.00 97.38 168 LEU A CA 1
ATOM 1322 C C . LEU A 1 168 ? -35.400 -8.346 58.666 1.00 97.38 168 LEU A C 1
ATOM 1324 O O . LEU A 1 168 ? -34.328 -8.128 58.097 1.00 97.38 168 LEU A O 1
ATOM 1328 N N . LYS A 1 169 ? -36.333 -9.148 58.133 1.00 97.94 169 LYS A N 1
ATOM 1329 C CA . LYS A 1 169 ? -36.178 -9.789 56.813 1.00 97.94 169 LYS A CA 1
ATOM 1330 C C . LYS A 1 169 ? -36.078 -8.760 55.685 1.00 97.94 169 LYS A C 1
ATOM 1332 O O . LYS A 1 169 ? -35.256 -8.938 54.788 1.00 97.94 169 LYS A O 1
ATOM 1337 N N . GLU A 1 170 ? -36.878 -7.695 55.723 1.00 98.06 170 GLU A N 1
ATOM 1338 C CA . GLU A 1 170 ? -36.841 -6.604 54.743 1.00 98.06 170 GLU A CA 1
ATOM 1339 C C . GLU A 1 170 ? -35.479 -5.895 54.745 1.00 98.06 170 GLU A C 1
ATOM 1341 O O . GLU A 1 170 ? -34.870 -5.730 53.686 1.00 98.06 170 GLU A O 1
ATOM 1346 N N . VAL A 1 171 ? -34.947 -5.554 55.924 1.00 98.38 171 VAL A N 1
ATOM 1347 C CA . VAL A 1 171 ? -33.617 -4.941 56.071 1.00 98.38 171 VAL A CA 1
ATOM 1348 C C . VAL A 1 171 ? -32.522 -5.835 55.487 1.00 98.38 171 VAL A C 1
ATOM 1350 O O . VAL A 1 171 ? -31.687 -5.360 54.712 1.00 98.38 171 VAL A O 1
ATOM 1353 N N . GLU A 1 172 ? -32.522 -7.130 55.808 1.00 98.25 172 GLU A N 1
ATOM 1354 C CA . GLU A 1 172 ? -31.523 -8.072 55.285 1.00 98.25 172 GLU A CA 1
ATOM 1355 C C . GLU A 1 172 ? -31.652 -8.285 53.770 1.00 98.25 172 GLU A C 1
ATOM 1357 O O . GLU A 1 172 ? -30.643 -8.333 53.055 1.00 98.25 172 GLU A O 1
ATOM 1362 N N . LEU A 1 173 ? -32.878 -8.326 53.240 1.00 98.19 173 LEU A N 1
ATOM 1363 C CA . LEU A 1 173 ? -33.120 -8.379 51.800 1.00 98.19 173 LEU A CA 1
ATOM 1364 C C . LEU A 1 173 ? -32.570 -7.133 51.094 1.00 98.19 173 LEU A C 1
ATOM 1366 O O . LEU A 1 173 ? -31.854 -7.265 50.098 1.00 98.19 173 LEU A O 1
ATOM 1370 N N . ILE A 1 174 ? -32.853 -5.932 51.609 1.00 97.94 174 ILE A N 1
ATOM 1371 C CA . ILE A 1 174 ? -32.367 -4.682 51.010 1.00 97.94 174 ILE A CA 1
ATOM 1372 C C . ILE A 1 174 ? -30.834 -4.622 51.051 1.00 97.94 174 ILE A C 1
ATOM 1374 O O . ILE A 1 174 ? -30.220 -4.290 50.035 1.00 97.94 174 ILE A O 1
ATOM 1378 N N . LYS A 1 175 ? -30.190 -5.023 52.158 1.00 98.31 175 LYS A N 1
ATOM 1379 C CA . LYS A 1 175 ? -28.717 -5.132 52.232 1.00 98.31 175 LYS A CA 1
ATOM 1380 C C . LYS A 1 175 ? -28.160 -6.093 51.183 1.00 98.31 175 LYS A C 1
ATOM 1382 O O . LYS A 1 175 ? -27.172 -5.771 50.519 1.00 98.31 175 LYS A O 1
ATOM 1387 N N . SER A 1 176 ? -28.791 -7.254 51.007 1.00 98.56 176 SER A N 1
ATOM 1388 C CA . SER A 1 176 ? -28.394 -8.244 50.000 1.00 98.56 176 SER A CA 1
ATOM 1389 C C . SER A 1 176 ? -28.496 -7.681 48.576 1.00 98.56 176 SER A C 1
ATOM 1391 O O . SER A 1 176 ? -27.547 -7.789 47.790 1.00 98.56 176 SER A O 1
ATOM 1393 N N . ILE A 1 177 ? -29.596 -6.986 48.262 1.00 98.06 177 ILE A N 1
ATOM 1394 C CA . ILE A 1 177 ? -29.794 -6.299 46.975 1.00 98.06 177 ILE A CA 1
ATOM 1395 C C . ILE A 1 177 ? -28.727 -5.218 46.769 1.00 98.06 177 ILE A C 1
ATOM 1397 O O . ILE A 1 177 ? -28.087 -5.182 45.717 1.00 98.06 177 ILE A O 1
ATOM 1401 N N . GLN A 1 178 ? -28.472 -4.371 47.770 1.00 98.44 178 GLN A N 1
ATOM 1402 C CA . GLN A 1 178 ? -27.432 -3.340 47.708 1.00 98.44 178 GLN A CA 1
ATOM 1403 C C . GLN A 1 178 ? -26.042 -3.938 47.464 1.00 98.44 178 GLN A C 1
ATOM 1405 O O . GLN A 1 178 ? -25.279 -3.415 46.650 1.00 98.44 178 GLN A O 1
ATOM 1410 N N . ALA A 1 179 ? -25.706 -5.047 48.127 1.00 98.31 179 ALA A N 1
ATOM 1411 C CA . ALA A 1 179 ? -24.438 -5.744 47.926 1.00 98.31 179 ALA A CA 1
ATOM 1412 C C . ALA A 1 179 ? -24.319 -6.344 46.515 1.00 98.31 179 ALA A C 1
ATOM 1414 O O . ALA A 1 179 ? -23.241 -6.320 45.917 1.00 98.31 179 ALA A O 1
ATOM 1415 N N . LEU A 1 180 ? -25.409 -6.875 45.952 1.00 98.31 180 LEU A N 1
ATOM 1416 C CA . LEU A 1 180 ? -25.437 -7.360 44.571 1.00 98.31 180 LEU A CA 1
ATOM 1417 C C . LEU A 1 180 ? -25.263 -6.215 43.562 1.00 98.31 180 LEU A C 1
ATOM 1419 O O . LEU A 1 180 ? -24.451 -6.332 42.643 1.00 98.31 180 LEU A O 1
ATOM 1423 N N . LEU A 1 181 ? -25.975 -5.100 43.752 1.00 97.81 181 LEU A N 1
ATOM 1424 C CA . LEU A 1 181 ? -25.872 -3.916 42.896 1.00 97.81 181 LEU A CA 1
ATOM 1425 C C . LEU A 1 181 ? -24.459 -3.323 42.919 1.00 97.81 181 LEU A C 1
ATOM 1427 O O . LEU A 1 181 ? -23.914 -3.050 41.853 1.00 97.81 181 LEU A O 1
ATOM 1431 N N . LYS A 1 182 ? -23.836 -3.199 44.100 1.00 98.44 182 LYS A N 1
ATOM 1432 C CA . LYS A 1 182 ? -22.445 -2.728 44.246 1.00 98.44 182 LYS A CA 1
ATOM 1433 C C . LYS A 1 182 ? -21.456 -3.635 43.511 1.00 98.44 182 LYS A C 1
ATOM 1435 O O . LYS A 1 182 ? -20.706 -3.153 42.671 1.00 98.44 182 LYS A O 1
ATOM 1440 N N . ARG A 1 183 ? -21.526 -4.957 43.721 1.00 98.44 183 ARG A N 1
ATOM 1441 C CA . ARG A 1 183 ? -20.660 -5.917 43.005 1.00 98.44 183 ARG A CA 1
ATOM 1442 C C . ARG A 1 183 ? -20.833 -5.846 41.485 1.00 98.44 183 ARG A C 1
ATOM 1444 O O . ARG A 1 183 ? -19.849 -5.867 40.751 1.00 98.44 183 ARG A O 1
ATOM 1451 N N . THR A 1 184 ? -22.074 -5.737 41.011 1.00 97.38 184 THR A N 1
ATOM 1452 C CA . THR A 1 184 ? -22.375 -5.632 39.572 1.00 97.38 184 THR A CA 1
ATOM 1453 C C . THR A 1 184 ? -21.873 -4.306 38.992 1.00 97.38 184 THR A C 1
ATOM 1455 O O . THR A 1 184 ? -21.376 -4.262 37.863 1.00 97.38 184 THR A O 1
ATOM 1458 N N . LEU A 1 185 ? -21.962 -3.219 39.763 1.00 97.81 185 LEU A N 1
ATOM 1459 C CA . LEU A 1 185 ? -21.419 -1.914 39.397 1.00 97.81 185 LEU A CA 1
ATOM 1460 C C . LEU A 1 185 ? -19.893 -1.976 39.255 1.00 97.81 185 LEU A C 1
ATOM 1462 O O . LEU A 1 185 ? -19.374 -1.535 38.231 1.00 97.81 185 LEU A O 1
ATOM 1466 N N . ASP A 1 186 ? -19.194 -2.587 40.212 1.00 97.81 186 ASP A N 1
ATOM 1467 C CA . ASP A 1 186 ? -17.735 -2.753 40.169 1.00 97.81 186 ASP A CA 1
ATOM 1468 C C . ASP A 1 186 ? -17.291 -3.574 38.949 1.00 97.81 186 ASP A C 1
ATOM 1470 O O . ASP A 1 186 ? -16.366 -3.185 38.230 1.00 97.81 186 ASP A O 1
ATOM 1474 N N . GLN A 1 187 ? -17.996 -4.672 38.650 1.00 97.75 187 GLN A N 1
ATOM 1475 C CA . GLN A 1 187 ? -17.766 -5.472 37.441 1.00 97.75 187 GLN A CA 1
ATOM 1476 C C . GLN A 1 187 ? -17.974 -4.646 36.164 1.00 97.75 187 GLN A C 1
ATOM 1478 O O . GLN A 1 187 ? -17.136 -4.679 35.263 1.00 97.75 187 GLN A O 1
ATOM 1483 N N . THR A 1 188 ? -19.050 -3.857 36.105 1.00 96.88 188 THR A N 1
ATOM 1484 C CA . THR A 1 188 ? -19.362 -2.983 34.961 1.00 96.88 188 THR A CA 1
ATOM 1485 C C . THR A 1 188 ? -18.277 -1.923 34.760 1.00 96.88 188 THR A C 1
ATOM 1487 O O . THR A 1 188 ? -17.821 -1.704 33.639 1.00 96.88 188 THR A O 1
ATOM 1490 N N . VAL A 1 189 ? -17.814 -1.285 35.839 1.00 97.50 189 VAL A N 1
ATOM 1491 C CA . VAL A 1 189 ? -16.734 -0.285 35.801 1.00 97.50 189 VAL A CA 1
ATOM 1492 C C . VAL A 1 189 ? -15.416 -0.906 35.344 1.00 97.50 189 VAL A C 1
ATOM 1494 O O . VAL A 1 189 ? -14.727 -0.328 34.500 1.00 97.50 189 VAL A O 1
ATOM 1497 N N . SER A 1 190 ? -15.082 -2.093 35.851 1.00 97.94 190 SER A N 1
ATOM 1498 C CA . SER A 1 190 ? -13.894 -2.830 35.417 1.00 97.94 190 SER A CA 1
ATOM 1499 C C . SER A 1 190 ? -13.955 -3.158 33.922 1.00 97.94 190 SER A C 1
ATOM 1501 O O . SER A 1 190 ? -12.988 -2.907 33.201 1.00 97.94 190 SER A O 1
ATOM 1503 N N . GLN A 1 191 ? -15.108 -3.622 33.426 1.00 97.69 191 GLN A N 1
ATOM 1504 C CA . GLN A 1 191 ? -15.289 -3.944 32.010 1.00 97.69 191 GLN A CA 1
ATOM 1505 C C . GLN A 1 191 ? -15.178 -2.708 31.107 1.00 97.69 191 GLN A C 1
ATOM 1507 O O . GLN A 1 191 ? -14.530 -2.777 30.068 1.00 97.69 191 GLN A O 1
ATOM 1512 N N . ILE A 1 192 ? -15.727 -1.556 31.517 1.00 97.81 192 ILE A N 1
ATOM 1513 C CA . ILE A 1 192 ? -15.555 -0.281 30.792 1.00 97.81 192 ILE A CA 1
ATOM 1514 C C . ILE A 1 192 ? -14.069 0.059 30.641 1.00 97.81 192 ILE A C 1
ATOM 1516 O O . ILE A 1 192 ? -13.630 0.464 29.565 1.00 97.81 192 ILE A O 1
ATOM 1520 N N . ARG A 1 193 ? -13.278 -0.110 31.708 1.00 97.88 193 ARG A N 1
ATOM 1521 C CA . ARG A 1 193 ? -11.830 0.133 31.660 1.00 97.88 193 ARG A CA 1
ATOM 1522 C C . ARG A 1 193 ? -11.131 -0.832 30.700 1.00 97.88 193 ARG A C 1
ATOM 1524 O O . ARG A 1 193 ? -10.298 -0.392 29.915 1.00 97.88 193 ARG A O 1
ATOM 1531 N N . LEU A 1 194 ? -11.471 -2.120 30.748 1.00 97.56 194 LEU A N 1
ATOM 1532 C CA . LEU A 1 194 ? -10.896 -3.130 29.854 1.00 97.56 194 LEU A CA 1
ATOM 1533 C C . LEU A 1 194 ? -11.222 -2.846 28.383 1.00 97.56 194 LEU A C 1
ATOM 1535 O O . LEU A 1 194 ? -10.316 -2.888 27.555 1.00 97.56 194 LEU A O 1
ATOM 1539 N N . ASN A 1 195 ? -12.469 -2.484 28.069 1.00 97.25 195 ASN A N 1
ATOM 1540 C CA . ASN A 1 195 ? -12.873 -2.138 26.705 1.00 97.25 195 ASN A CA 1
ATOM 1541 C C . ASN A 1 195 ? -12.103 -0.925 26.173 1.00 97.25 195 ASN A C 1
ATOM 1543 O O . ASN A 1 195 ? -11.624 -0.964 25.045 1.00 97.25 195 ASN A O 1
ATOM 1547 N N . ARG A 1 196 ? -11.924 0.122 26.990 1.00 96.50 196 ARG A N 1
ATOM 1548 C CA . ARG A 1 196 ? -11.142 1.310 26.606 1.00 96.50 196 ARG A CA 1
ATOM 1549 C C . ARG A 1 196 ? -9.672 0.991 26.351 1.00 96.50 196 ARG A C 1
ATOM 1551 O O . ARG A 1 196 ? -9.106 1.487 25.386 1.00 96.50 196 ARG A O 1
ATOM 1558 N N . ASN A 1 197 ? -9.065 0.149 27.184 1.00 97.25 197 ASN A N 1
ATOM 1559 C CA . ASN A 1 197 ? -7.684 -0.283 26.967 1.00 97.25 197 ASN A CA 1
ATOM 1560 C C . ASN A 1 197 ? -7.553 -1.097 25.671 1.00 97.25 197 ASN A C 1
ATOM 1562 O O . ASN A 1 197 ? -6.630 -0.869 24.898 1.00 97.25 197 ASN A O 1
ATOM 1566 N N . ALA A 1 198 ? -8.486 -2.022 25.417 1.00 96.19 198 ALA A N 1
ATOM 1567 C CA . ALA A 1 198 ? -8.509 -2.792 24.175 1.00 96.19 198 ALA A CA 1
ATOM 1568 C C . ALA A 1 198 ? -8.687 -1.880 22.953 1.00 96.19 198 ALA A C 1
ATOM 1570 O O . ALA A 1 198 ? -7.973 -2.036 21.970 1.00 96.19 198 ALA A O 1
ATOM 1571 N N . GLN A 1 199 ? -9.580 -0.893 23.041 1.00 95.88 199 GLN A N 1
ATOM 1572 C CA . GLN A 1 199 ? -9.794 0.096 21.989 1.00 95.88 199 GLN A CA 1
ATOM 1573 C C . GLN A 1 199 ? -8.501 0.851 21.654 1.00 95.88 199 GLN A C 1
ATOM 1575 O O . GLN A 1 199 ? -8.125 0.886 20.491 1.00 95.88 199 GLN A O 1
ATOM 1580 N N . GLN A 1 200 ? -7.788 1.376 22.656 1.00 96.25 200 GLN A N 1
ATOM 1581 C CA . GLN A 1 200 ? -6.524 2.094 22.437 1.00 96.25 200 GLN A CA 1
ATOM 1582 C C . GLN A 1 200 ? -5.473 1.232 21.728 1.00 96.25 200 GLN A C 1
ATOM 1584 O O . GLN A 1 200 ? -4.785 1.707 20.831 1.00 96.25 200 GLN A O 1
ATOM 1589 N N . VAL A 1 201 ? -5.353 -0.044 22.108 1.00 97.00 201 VAL A N 1
ATOM 1590 C CA . VAL A 1 201 ? -4.419 -0.974 21.456 1.00 97.00 201 VAL A CA 1
ATOM 1591 C C . VAL A 1 201 ? -4.793 -1.191 19.989 1.00 97.00 201 VAL A C 1
ATOM 1593 O O . VAL A 1 201 ? -3.918 -1.157 19.128 1.00 97.00 201 VAL A O 1
ATOM 1596 N N . LEU A 1 202 ? -6.082 -1.384 19.697 1.00 96.25 202 LEU A N 1
ATOM 1597 C CA . LEU A 1 202 ? -6.549 -1.567 18.322 1.00 96.25 202 LEU A CA 1
ATOM 1598 C C . LEU A 1 202 ? -6.413 -0.292 17.485 1.00 96.25 202 LEU A C 1
ATOM 1600 O O . LEU A 1 202 ? -6.107 -0.391 16.305 1.00 96.25 202 LEU A O 1
ATOM 1604 N N . GLU A 1 203 ? -6.617 0.890 18.068 1.00 96.94 203 GLU A N 1
ATOM 1605 C CA . GLU A 1 203 ? -6.434 2.179 17.384 1.00 96.94 203 GLU A CA 1
ATOM 1606 C C . GLU A 1 203 ? -4.978 2.408 16.968 1.00 96.94 203 GLU A C 1
ATOM 1608 O O . GLU A 1 203 ? -4.728 2.912 15.873 1.00 96.94 203 GLU A O 1
ATOM 1613 N N . LEU A 1 204 ? -4.019 1.998 17.805 1.00 96.06 204 LEU A N 1
ATOM 1614 C CA . LEU A 1 204 ? -2.597 2.052 17.465 1.00 96.06 204 LEU A CA 1
ATOM 1615 C C . LEU A 1 204 ? -2.262 1.110 16.302 1.00 96.06 204 LEU A C 1
ATOM 1617 O O . LEU A 1 204 ? -1.710 1.563 15.303 1.00 96.06 204 LEU A O 1
ATOM 1621 N N . ASP A 1 205 ? -2.657 -0.166 16.381 1.00 94.62 205 ASP A N 1
ATOM 1622 C CA . ASP A 1 205 ? -2.423 -1.119 15.281 1.00 94.62 205 ASP A CA 1
ATOM 1623 C C . ASP A 1 205 ? -3.140 -0.678 13.998 1.00 94.62 205 ASP A C 1
ATOM 1625 O O . ASP A 1 205 ? -2.593 -0.770 12.900 1.00 94.62 205 ASP A O 1
ATOM 1629 N N . TRP A 1 206 ? -4.347 -0.123 14.123 1.00 97.44 206 TRP A N 1
ATOM 1630 C CA . TRP A 1 206 ? -5.068 0.434 12.987 1.00 97.44 206 TRP A CA 1
ATOM 1631 C C . TRP A 1 206 ? -4.306 1.590 12.339 1.00 97.44 206 TRP A C 1
ATOM 1633 O O . TRP A 1 206 ? -4.217 1.630 11.113 1.00 97.44 206 TRP A O 1
ATOM 1643 N N . SER A 1 207 ? -3.737 2.501 13.135 1.00 95.69 207 SER A N 1
ATOM 1644 C CA . SER A 1 207 ? -2.917 3.609 12.634 1.00 95.69 207 SER A CA 1
ATOM 1645 C C . SER A 1 207 ? -1.709 3.089 11.856 1.00 95.69 207 SER A C 1
ATOM 1647 O O . SER A 1 207 ? -1.477 3.533 10.732 1.00 95.69 207 SER A O 1
ATOM 1649 N N . ASP A 1 208 ? -1.001 2.094 12.398 1.00 94.12 208 ASP A N 1
ATOM 1650 C CA . ASP A 1 208 ? 0.150 1.470 11.736 1.00 94.12 208 ASP A CA 1
ATOM 1651 C C . ASP A 1 208 ? -0.257 0.809 10.407 1.00 94.12 208 ASP A C 1
ATOM 1653 O O . ASP A 1 208 ? 0.405 0.976 9.380 1.00 94.12 208 ASP A O 1
ATOM 1657 N N . LYS A 1 209 ? -1.379 0.071 10.388 1.00 93.06 209 LYS A N 1
ATOM 1658 C CA . LYS A 1 209 ? -1.913 -0.544 9.158 1.00 93.06 209 LYS A CA 1
ATOM 1659 C C . LYS A 1 209 ? -2.389 0.500 8.158 1.00 93.06 209 LYS A C 1
ATOM 1661 O O . LYS A 1 209 ? -2.221 0.309 6.954 1.00 93.06 209 LYS A O 1
ATOM 1666 N N . HIS A 1 210 ? -2.973 1.596 8.629 1.00 92.06 210 HIS A N 1
ATOM 1667 C CA . HIS A 1 210 ? -3.410 2.685 7.774 1.00 92.06 210 HIS A CA 1
ATOM 1668 C C . HIS A 1 210 ? -2.225 3.379 7.104 1.00 92.06 210 HIS A C 1
ATOM 1670 O O . HIS A 1 210 ? -2.285 3.608 5.897 1.00 92.06 210 HIS A O 1
ATOM 1676 N N . GLU A 1 211 ? -1.156 3.664 7.848 1.00 90.44 211 GLU A N 1
ATOM 1677 C CA . GLU A 1 211 ? 0.074 4.248 7.310 1.00 90.44 211 GLU A CA 1
ATOM 1678 C C . GLU A 1 211 ? 0.754 3.297 6.320 1.00 90.44 211 GLU A C 1
ATOM 1680 O O . GLU A 1 211 ? 1.069 3.708 5.205 1.00 90.44 211 GLU A O 1
ATOM 1685 N N . ALA A 1 212 ? 0.896 2.013 6.670 1.00 88.25 212 ALA A N 1
ATOM 1686 C CA . ALA A 1 212 ? 1.460 1.005 5.772 1.00 88.25 212 ALA A CA 1
ATOM 1687 C C . ALA A 1 212 ? 0.676 0.904 4.454 1.00 88.25 212 ALA A C 1
ATOM 1689 O O . ALA A 1 212 ? 1.275 0.906 3.380 1.00 88.25 212 ALA A O 1
ATOM 1690 N N . TYR A 1 213 ? -0.660 0.888 4.528 1.00 88.81 213 TYR A N 1
ATOM 1691 C CA . TYR A 1 213 ? -1.520 0.899 3.347 1.00 88.81 213 TYR A CA 1
ATOM 1692 C C . TYR A 1 213 ? -1.315 2.160 2.504 1.00 88.81 213 TYR A C 1
ATOM 1694 O O . TYR A 1 213 ? -1.182 2.066 1.289 1.00 88.81 213 TYR A O 1
ATOM 1702 N N . SER A 1 214 ? -1.282 3.339 3.132 1.00 86.38 214 SER A N 1
ATOM 1703 C CA . SER A 1 214 ? -1.091 4.611 2.427 1.00 86.38 214 SER A CA 1
ATOM 1704 C C . SER A 1 214 ? 0.271 4.678 1.740 1.00 86.38 214 SER A C 1
ATOM 1706 O O . SER A 1 214 ? 0.344 5.099 0.591 1.00 86.38 214 SER A O 1
ATOM 1708 N N . LEU A 1 215 ? 1.339 4.206 2.385 1.00 82.88 215 LEU A N 1
ATOM 1709 C CA . LEU A 1 215 ? 2.665 4.131 1.772 1.00 82.88 215 LEU A CA 1
ATOM 1710 C C . LEU A 1 215 ? 2.675 3.178 0.573 1.00 82.88 215 LEU A C 1
ATOM 1712 O O . LEU A 1 215 ? 3.103 3.574 -0.508 1.00 82.88 215 LEU A O 1
ATOM 1716 N N . ASP A 1 216 ? 2.151 1.961 0.736 1.00 81.12 216 ASP A N 1
ATOM 1717 C CA . ASP A 1 216 ? 2.130 0.957 -0.332 1.00 81.12 216 ASP A CA 1
ATOM 1718 C C . ASP A 1 216 ? 1.200 1.356 -1.504 1.00 81.12 216 ASP A C 1
ATOM 1720 O O . ASP A 1 216 ? 1.447 0.968 -2.647 1.00 81.12 216 ASP A O 1
ATOM 1724 N N . ASN A 1 217 ? 0.147 2.142 -1.242 1.00 79.25 217 ASN A N 1
ATOM 1725 C CA . ASN A 1 217 ? -0.839 2.585 -2.235 1.00 79.25 217 ASN A CA 1
ATOM 1726 C C . ASN A 1 217 ? -0.464 3.910 -2.927 1.00 79.25 217 ASN A C 1
ATOM 1728 O O . ASN A 1 217 ? -0.672 4.058 -4.130 1.00 79.25 217 ASN A O 1
ATOM 1732 N N . GLU A 1 218 ? 0.052 4.893 -2.185 1.00 65.19 218 GLU A N 1
ATOM 1733 C CA . GLU A 1 218 ? 0.232 6.275 -2.656 1.00 65.19 218 GLU A CA 1
ATOM 1734 C C . GLU A 1 218 ? 1.680 6.579 -3.093 1.00 65.19 218 GLU A C 1
ATOM 1736 O O . GLU A 1 218 ? 1.890 7.403 -3.989 1.00 65.19 218 GLU A O 1
ATOM 1741 N N . TYR A 1 219 ? 2.693 5.887 -2.549 1.00 55.47 219 TYR A N 1
ATOM 1742 C CA . TYR A 1 219 ? 4.099 6.242 -2.774 1.00 55.47 219 TYR A CA 1
ATOM 1743 C C . TYR A 1 219 ? 4.994 5.045 -3.105 1.00 55.47 219 TYR A C 1
ATOM 1745 O O . TYR A 1 219 ? 5.402 4.266 -2.254 1.00 55.47 219 TYR A O 1
ATOM 1753 N N . GLY A 1 220 ? 5.456 4.993 -4.354 1.00 54.88 220 GLY A N 1
ATOM 1754 C CA . GLY A 1 220 ? 6.760 4.402 -4.645 1.00 54.88 220 GLY A CA 1
ATOM 1755 C C . GLY A 1 220 ? 6.778 3.621 -5.936 1.00 54.88 220 GLY A C 1
ATOM 1756 O O . GLY A 1 220 ? 7.190 4.142 -6.966 1.00 54.88 220 GLY A O 1
ATOM 1757 N N . TRP A 1 221 ? 6.343 2.368 -5.899 1.00 60.12 221 TRP A N 1
ATOM 1758 C CA . TRP A 1 221 ? 6.746 1.417 -6.930 1.00 60.12 221 TRP A CA 1
ATOM 1759 C C . TRP A 1 221 ? 6.058 1.606 -8.272 1.00 60.12 221 TRP A C 1
ATOM 1761 O O . TRP A 1 221 ? 6.746 1.708 -9.278 1.00 60.12 221 TRP A O 1
ATOM 1771 N N . MET A 1 222 ? 4.732 1.736 -8.322 1.00 63.00 222 MET A N 1
ATOM 1772 C CA . MET A 1 222 ? 4.047 1.873 -9.614 1.00 63.00 222 MET A CA 1
ATOM 1773 C C . MET A 1 222 ? 4.485 3.129 -10.367 1.00 63.00 222 MET A C 1
ATOM 1775 O O . MET A 1 222 ? 4.776 3.066 -11.555 1.00 63.00 222 MET A O 1
ATOM 1779 N N . ARG A 1 223 ? 4.608 4.265 -9.678 1.00 60.94 223 ARG A N 1
ATOM 1780 C CA . ARG A 1 223 ? 4.977 5.531 -10.318 1.00 60.94 223 ARG A CA 1
ATOM 1781 C C . ARG A 1 223 ? 6.467 5.602 -10.671 1.00 60.94 223 ARG A C 1
ATOM 1783 O O . ARG A 1 223 ? 6.811 6.156 -11.710 1.00 60.94 223 ARG A O 1
ATOM 1790 N N . PHE A 1 224 ? 7.337 5.022 -9.841 1.00 63.03 224 PHE A N 1
ATOM 1791 C CA . PHE A 1 224 ? 8.771 4.919 -10.117 1.00 63.03 224 PHE A CA 1
ATOM 1792 C C . PHE A 1 224 ? 9.058 3.944 -11.263 1.00 63.03 224 PHE A C 1
ATOM 1794 O O . PHE A 1 224 ? 9.758 4.303 -12.205 1.00 63.03 224 PHE A O 1
ATOM 1801 N N . THR A 1 225 ? 8.462 2.749 -11.239 1.00 68.50 225 THR A N 1
ATOM 1802 C CA . THR A 1 225 ? 8.578 1.761 -12.320 1.00 68.50 225 THR A CA 1
ATOM 1803 C C . THR A 1 225 ? 7.982 2.295 -13.618 1.00 68.50 225 THR A C 1
ATOM 1805 O O . THR A 1 225 ? 8.639 2.205 -14.649 1.00 68.50 225 THR A O 1
ATOM 1808 N N . GLN A 1 226 ? 6.807 2.934 -13.580 1.00 73.12 226 GLN A N 1
ATOM 1809 C CA . GLN A 1 226 ? 6.231 3.579 -14.762 1.00 73.12 226 GLN A CA 1
ATOM 1810 C C . GLN A 1 226 ? 7.145 4.688 -15.299 1.00 73.12 226 GLN A C 1
ATOM 1812 O O . GLN A 1 226 ? 7.359 4.770 -16.504 1.00 73.12 226 GLN A O 1
ATOM 1817 N N . GLY A 1 227 ? 7.729 5.508 -14.420 1.00 76.50 227 GLY A N 1
ATOM 1818 C CA . GLY A 1 227 ? 8.706 6.528 -14.804 1.00 76.50 227 GLY A CA 1
ATOM 1819 C C . GLY A 1 227 ? 9.937 5.932 -15.493 1.00 76.50 227 GLY A C 1
ATOM 1820 O O . GLY A 1 227 ? 10.319 6.394 -16.565 1.00 76.50 227 GLY A O 1
ATOM 1821 N N . ASN A 1 228 ? 10.509 4.866 -14.933 1.00 75.25 228 ASN A N 1
ATOM 1822 C CA . ASN A 1 228 ? 11.677 4.194 -15.505 1.00 75.25 228 ASN A CA 1
ATOM 1823 C C . ASN A 1 228 ? 11.373 3.530 -16.854 1.00 75.25 228 ASN A C 1
ATOM 1825 O O . ASN A 1 228 ? 12.198 3.627 -17.757 1.00 75.25 228 ASN A O 1
ATOM 1829 N N . ILE A 1 229 ? 10.197 2.910 -17.015 1.00 75.88 229 ILE A N 1
ATOM 1830 C CA . ILE A 1 229 ? 9.752 2.342 -18.299 1.00 75.88 229 ILE A CA 1
ATOM 1831 C C . ILE A 1 229 ? 9.639 3.451 -19.348 1.00 75.88 229 ILE A C 1
ATOM 1833 O O . ILE A 1 229 ? 10.256 3.347 -20.401 1.00 75.88 229 ILE A O 1
ATOM 1837 N N . THR A 1 230 ? 8.956 4.558 -19.034 1.00 85.94 230 THR A N 1
ATOM 1838 C CA . THR A 1 230 ? 8.813 5.671 -19.991 1.00 85.94 230 THR A CA 1
ATOM 1839 C C . THR A 1 230 ? 10.144 6.329 -20.353 1.00 85.94 230 THR A C 1
ATOM 1841 O O . THR A 1 230 ? 10.296 6.845 -21.456 1.00 85.94 230 THR A O 1
ATOM 1844 N N . LEU A 1 231 ? 11.117 6.336 -19.435 1.00 84.25 231 LEU A N 1
ATOM 1845 C CA . LEU A 1 231 ? 12.465 6.815 -19.725 1.00 84.25 231 LEU A CA 1
ATOM 1846 C C . LEU A 1 231 ? 13.204 5.836 -20.645 1.00 84.25 231 LEU A C 1
ATOM 1848 O O . LEU A 1 231 ? 13.794 6.272 -21.625 1.00 84.25 231 LEU A O 1
ATOM 1852 N N . ALA A 1 232 ? 13.137 4.533 -20.369 1.00 79.44 232 ALA A N 1
ATOM 1853 C CA . ALA A 1 232 ? 13.768 3.510 -21.199 1.00 79.44 232 ALA A CA 1
ATOM 1854 C C . ALA A 1 232 ? 13.207 3.495 -22.632 1.00 79.44 232 ALA A C 1
ATOM 1856 O O . ALA A 1 232 ? 13.987 3.468 -23.579 1.00 79.44 232 ALA A O 1
ATOM 1857 N N . GLU A 1 233 ? 11.884 3.598 -22.792 1.00 82.19 233 GLU A N 1
ATOM 1858 C CA . GLU A 1 233 ? 11.224 3.701 -24.103 1.00 82.19 233 GLU A CA 1
ATOM 1859 C C . GLU A 1 233 ? 11.722 4.921 -24.894 1.00 82.19 233 GLU A C 1
ATOM 1861 O O . GLU A 1 233 ? 12.041 4.809 -26.076 1.00 82.19 233 GLU A O 1
ATOM 1866 N N . ARG A 1 234 ? 11.866 6.081 -24.234 1.00 89.88 234 ARG A N 1
ATOM 1867 C CA . ARG A 1 234 ? 12.397 7.302 -24.865 1.00 89.88 234 ARG A CA 1
ATOM 1868 C C . ARG A 1 234 ? 13.846 7.153 -25.316 1.00 89.88 234 ARG A C 1
ATOM 1870 O O . ARG A 1 234 ? 14.190 7.612 -26.402 1.00 89.88 234 ARG A O 1
ATOM 1877 N N . GLU A 1 235 ? 14.694 6.546 -24.490 1.00 88.31 235 GLU A N 1
ATOM 1878 C CA . GLU A 1 235 ? 16.101 6.328 -24.838 1.00 88.31 235 GLU A CA 1
ATOM 1879 C C . GLU A 1 235 ? 16.245 5.305 -25.977 1.00 88.31 235 GLU A C 1
ATOM 1881 O O . GLU A 1 235 ? 17.082 5.488 -26.862 1.00 88.31 235 GLU A O 1
ATOM 1886 N N . GLU A 1 236 ? 15.405 4.265 -26.017 1.00 84.25 236 GLU A N 1
ATOM 1887 C CA . GLU A 1 236 ? 15.372 3.304 -27.127 1.00 84.25 236 GLU A CA 1
ATOM 1888 C C . GLU A 1 236 ? 14.939 3.968 -28.443 1.00 84.25 236 GLU A C 1
ATOM 1890 O O . GLU A 1 236 ? 15.594 3.781 -29.471 1.00 84.25 236 GLU A O 1
ATOM 1895 N N . GLU A 1 237 ? 13.904 4.810 -28.413 1.00 89.12 237 GLU A N 1
ATOM 1896 C CA . GLU A 1 237 ? 13.433 5.564 -29.581 1.00 89.12 237 GLU A CA 1
ATOM 1897 C C . GLU A 1 237 ? 14.475 6.586 -30.073 1.00 89.12 237 GLU A C 1
ATOM 1899 O O . GLU A 1 237 ? 14.718 6.716 -31.281 1.00 89.12 237 GLU A O 1
ATOM 1904 N N . ALA A 1 238 ? 15.168 7.263 -29.152 1.00 88.31 238 ALA A N 1
ATOM 1905 C CA . ALA A 1 238 ? 16.285 8.148 -29.479 1.00 88.31 238 ALA A CA 1
ATOM 1906 C C . ALA A 1 238 ? 17.445 7.380 -30.134 1.00 88.31 238 ALA A C 1
ATOM 1908 O O . ALA A 1 238 ? 18.002 7.834 -31.138 1.00 88.31 238 ALA A O 1
ATOM 1909 N N . SER A 1 239 ? 17.779 6.193 -29.615 1.00 91.75 239 SER A N 1
ATOM 1910 C CA . SER A 1 239 ? 18.822 5.330 -30.180 1.00 91.75 239 SER A CA 1
ATOM 1911 C C . SER A 1 239 ? 18.456 4.837 -31.583 1.00 91.75 239 SER A C 1
ATOM 1913 O O . SER A 1 239 ? 19.269 4.936 -32.501 1.00 91.75 239 SER A O 1
ATOM 1915 N N . ALA A 1 240 ? 17.211 4.392 -31.788 1.00 87.50 240 ALA A N 1
ATOM 1916 C CA . ALA A 1 240 ? 16.711 3.978 -33.100 1.00 87.50 240 ALA A CA 1
ATOM 1917 C C . ALA A 1 240 ? 16.771 5.126 -34.122 1.00 87.50 240 ALA A C 1
ATOM 1919 O O . ALA A 1 240 ? 17.211 4.937 -35.258 1.00 87.50 240 ALA A O 1
ATOM 1920 N N . THR A 1 241 ? 16.399 6.336 -33.697 1.00 91.69 241 THR A N 1
ATOM 1921 C CA . THR A 1 241 ? 16.483 7.545 -34.527 1.00 91.69 241 THR A CA 1
ATOM 1922 C C . THR A 1 241 ? 17.928 7.854 -34.926 1.00 91.69 241 THR A C 1
ATOM 1924 O O . THR A 1 241 ? 18.195 8.183 -36.084 1.00 91.69 241 THR A O 1
ATOM 1927 N N . LEU A 1 242 ? 18.876 7.711 -33.995 1.00 89.00 242 LEU A N 1
ATOM 1928 C CA . LEU A 1 242 ? 20.295 7.932 -34.266 1.00 89.00 242 LEU A CA 1
ATOM 1929 C C . LEU A 1 242 ? 20.860 6.893 -35.245 1.00 89.00 242 LEU A C 1
ATOM 1931 O O . LEU A 1 242 ? 21.574 7.269 -36.170 1.00 89.00 242 LEU A O 1
ATOM 1935 N N . CYS A 1 243 ? 20.512 5.612 -35.091 1.00 88.56 243 CYS A N 1
ATOM 1936 C CA . CYS A 1 243 ? 20.925 4.561 -36.026 1.00 88.56 243 CYS A CA 1
ATOM 1937 C C . CYS A 1 243 ? 20.440 4.848 -37.451 1.00 88.56 243 CYS A C 1
ATOM 1939 O O . CYS A 1 243 ? 21.246 4.828 -38.379 1.00 88.56 243 CYS A O 1
ATOM 1941 N N . MET A 1 244 ? 19.163 5.208 -37.612 1.00 87.44 244 MET A N 1
ATOM 1942 C CA . MET A 1 244 ? 18.594 5.594 -38.909 1.00 87.44 244 MET A CA 1
ATOM 1943 C C . MET A 1 244 ? 19.326 6.791 -39.534 1.00 87.44 244 MET A C 1
ATOM 1945 O O . MET A 1 244 ? 19.551 6.825 -40.744 1.00 87.44 244 MET A O 1
ATOM 1949 N N . LEU A 1 245 ? 19.714 7.780 -38.720 1.00 91.75 245 LEU A N 1
ATOM 1950 C CA . LEU A 1 245 ? 20.495 8.925 -39.189 1.00 91.75 245 LEU A CA 1
ATOM 1951 C C . LEU A 1 245 ? 21.898 8.502 -39.642 1.00 91.75 245 LEU A C 1
ATOM 1953 O O . LEU A 1 245 ? 22.340 8.923 -40.708 1.00 91.75 245 LEU A O 1
ATOM 1957 N N . CYS A 1 246 ? 22.589 7.669 -38.860 1.00 87.00 246 CYS A N 1
ATOM 1958 C CA . CYS A 1 246 ? 23.912 7.161 -39.216 1.00 87.00 246 CYS A CA 1
ATOM 1959 C C . CYS A 1 246 ? 23.882 6.359 -40.522 1.00 87.00 246 CYS A C 1
ATOM 1961 O O . CYS A 1 246 ? 24.730 6.583 -41.381 1.00 87.00 246 CYS A O 1
ATOM 1963 N N . GLU A 1 247 ? 22.901 5.471 -40.696 1.00 87.12 247 GLU A N 1
ATOM 1964 C CA . GLU A 1 247 ? 22.718 4.706 -41.935 1.00 87.12 247 GLU A CA 1
ATOM 1965 C C . GLU A 1 247 ? 22.492 5.627 -43.135 1.00 87.12 247 GLU A C 1
ATOM 1967 O O . GLU A 1 247 ? 23.138 5.460 -44.168 1.00 87.12 247 GLU A O 1
ATOM 1972 N N . ARG A 1 248 ? 21.642 6.651 -42.982 1.00 89.25 248 ARG A N 1
ATOM 1973 C CA . ARG A 1 248 ? 21.400 7.635 -44.043 1.00 89.25 248 ARG A CA 1
ATOM 1974 C C . ARG A 1 248 ? 22.669 8.398 -44.420 1.00 89.25 248 ARG A C 1
ATOM 1976 O O . ARG A 1 248 ? 22.979 8.485 -45.599 1.00 89.25 248 ARG A O 1
ATOM 1983 N N . VAL A 1 249 ? 23.419 8.905 -43.441 1.00 88.81 249 VAL A N 1
ATOM 1984 C CA . VAL A 1 249 ? 24.665 9.649 -43.701 1.00 88.81 249 VAL A CA 1
ATOM 1985 C C . VAL A 1 249 ? 25.707 8.760 -44.378 1.00 88.81 249 VAL A C 1
ATOM 1987 O O . VAL A 1 249 ? 26.380 9.201 -45.307 1.00 88.81 249 VAL A O 1
ATOM 1990 N N . LEU A 1 250 ? 25.847 7.504 -43.948 1.00 86.38 250 LEU A N 1
ATOM 1991 C CA . LEU A 1 250 ? 26.761 6.556 -44.591 1.00 86.38 250 LEU A CA 1
ATOM 1992 C C . LEU A 1 250 ? 26.361 6.277 -46.044 1.00 86.38 250 LEU A C 1
ATOM 1994 O O . LEU A 1 250 ? 27.232 6.217 -46.906 1.00 86.38 250 LEU A O 1
ATOM 1998 N N . GLN A 1 251 ? 25.063 6.152 -46.320 1.00 88.69 251 GLN A N 1
ATOM 1999 C CA . GLN A 1 251 ? 24.561 5.948 -47.675 1.00 88.69 251 GLN A CA 1
ATOM 2000 C C . GLN A 1 251 ? 24.797 7.179 -48.560 1.00 88.69 251 GLN A C 1
ATOM 2002 O O . GLN A 1 251 ? 25.389 7.048 -49.626 1.00 88.69 251 GLN A O 1
ATOM 2007 N N . GLU A 1 252 ? 24.406 8.371 -48.101 1.00 90.81 252 GLU A N 1
ATOM 2008 C CA . GLU A 1 252 ? 24.584 9.629 -48.843 1.00 90.81 252 GLU A CA 1
ATOM 2009 C C . GLU A 1 252 ? 26.067 9.898 -49.132 1.00 90.81 252 GLU A C 1
ATOM 2011 O O . GLU A 1 252 ? 26.445 10.197 -50.261 1.00 90.81 252 GLU A O 1
ATOM 2016 N N . THR A 1 253 ? 26.943 9.702 -48.141 1.00 89.50 253 THR A N 1
ATOM 2017 C CA . THR A 1 253 ? 28.390 9.891 -48.339 1.00 89.50 253 THR A CA 1
ATOM 2018 C C . THR A 1 253 ? 28.997 8.868 -49.296 1.00 89.50 253 THR A C 1
ATOM 2020 O O . THR A 1 253 ? 29.908 9.211 -50.051 1.00 89.50 253 THR A O 1
ATOM 2023 N N . ALA A 1 254 ? 28.510 7.624 -49.300 1.00 88.69 254 ALA A N 1
ATOM 2024 C CA . ALA A 1 254 ? 28.938 6.617 -50.266 1.00 88.69 254 ALA A CA 1
ATOM 2025 C C . ALA A 1 254 ? 28.481 6.969 -51.690 1.00 88.69 254 ALA A C 1
ATOM 2027 O O . ALA A 1 254 ? 29.273 6.854 -52.626 1.00 88.69 254 ALA A O 1
ATOM 2028 N N . GLU A 1 255 ? 27.240 7.431 -51.849 1.00 90.88 255 GLU A N 1
ATOM 2029 C CA . GLU A 1 255 ? 26.691 7.882 -53.132 1.00 90.88 255 GLU A CA 1
ATOM 2030 C C . GLU A 1 255 ? 27.456 9.092 -53.682 1.00 90.88 255 GLU A C 1
ATOM 2032 O O . GLU A 1 255 ? 27.868 9.071 -54.843 1.00 90.88 255 GLU A O 1
ATOM 2037 N N . ASP A 1 256 ? 27.745 10.092 -52.845 1.00 93.94 256 ASP A N 1
ATOM 2038 C CA . ASP A 1 256 ? 28.541 11.266 -53.224 1.00 93.94 256 ASP A CA 1
ATOM 2039 C C . ASP A 1 256 ? 29.964 10.881 -53.655 1.00 93.94 256 ASP A C 1
ATOM 2041 O O . ASP A 1 256 ? 30.469 11.348 -54.681 1.00 93.94 256 ASP A O 1
ATOM 2045 N N . LEU A 1 257 ? 30.629 10.002 -52.893 1.00 84.94 257 LEU A N 1
ATOM 2046 C CA . LEU A 1 257 ? 31.972 9.521 -53.229 1.00 84.94 257 LEU A CA 1
ATOM 2047 C C . LEU A 1 257 ? 31.982 8.723 -54.534 1.00 84.94 257 LEU A C 1
ATOM 2049 O O . LEU A 1 257 ? 32.912 8.873 -55.333 1.00 84.94 257 LEU A O 1
ATOM 2053 N N . GLN A 1 258 ? 30.957 7.905 -54.768 1.00 91.75 258 GLN A N 1
ATOM 2054 C CA . GLN A 1 258 ? 30.813 7.148 -56.007 1.00 91.75 258 GLN A CA 1
ATOM 2055 C C . GLN A 1 258 ? 30.589 8.088 -57.198 1.00 91.75 258 GLN A C 1
ATOM 2057 O O . GLN A 1 258 ? 31.328 8.003 -58.178 1.00 91.75 258 GLN A O 1
ATOM 2062 N N . ALA A 1 259 ? 29.666 9.047 -57.086 1.00 91.50 259 ALA A N 1
ATOM 2063 C CA . ALA A 1 259 ? 29.397 10.037 -58.129 1.00 91.50 259 ALA A CA 1
ATOM 2064 C C . ALA A 1 259 ? 30.640 10.881 -58.462 1.00 91.50 259 ALA A C 1
ATOM 2066 O O . ALA A 1 259 ? 30.936 11.147 -59.633 1.00 91.50 259 ALA A O 1
ATOM 2067 N N . GLN A 1 260 ? 31.422 11.263 -57.447 1.00 91.75 260 GLN A N 1
ATOM 2068 C CA . GLN A 1 260 ? 32.687 11.968 -57.646 1.00 91.75 260 GLN A CA 1
ATOM 2069 C C . GLN A 1 260 ? 33.729 11.080 -58.339 1.00 91.75 260 GLN A C 1
ATOM 2071 O O . GLN A 1 260 ? 34.461 11.563 -59.207 1.00 91.75 260 GLN A O 1
ATOM 2076 N N . SER A 1 261 ? 33.806 9.792 -57.985 1.00 89.81 261 SER A N 1
ATOM 2077 C CA . SER A 1 261 ? 34.689 8.831 -58.655 1.00 89.81 261 SER A CA 1
ATOM 2078 C C . SER A 1 261 ? 34.329 8.676 -60.132 1.00 89.81 261 SER A C 1
ATOM 2080 O O . SER A 1 261 ? 35.218 8.758 -60.981 1.00 89.81 261 SER A O 1
ATOM 2082 N N . ASP A 1 262 ? 33.041 8.546 -60.448 1.00 90.00 262 ASP A N 1
ATOM 2083 C CA . ASP A 1 262 ? 32.544 8.419 -61.819 1.00 90.00 262 ASP A CA 1
ATOM 2084 C C . ASP A 1 262 ? 32.854 9.681 -62.638 1.00 90.00 262 ASP A C 1
ATOM 2086 O O . ASP A 1 262 ? 33.437 9.588 -63.718 1.00 90.00 262 ASP A O 1
ATOM 2090 N N . THR A 1 263 ? 32.617 10.868 -62.069 1.00 93.56 263 THR A N 1
ATOM 2091 C CA . THR A 1 263 ? 32.966 12.161 -62.690 1.00 93.56 263 THR A CA 1
ATOM 2092 C C . THR A 1 263 ? 34.463 12.255 -63.011 1.00 93.56 263 THR A C 1
ATOM 2094 O O . THR A 1 263 ? 34.866 12.694 -64.092 1.00 93.56 263 THR A O 1
ATOM 2097 N N . VAL A 1 264 ? 35.324 11.831 -62.079 1.00 88.19 264 VAL A N 1
ATOM 2098 C CA . VAL A 1 264 ? 36.783 11.831 -62.274 1.00 88.19 264 VAL A CA 1
ATOM 2099 C C . VAL A 1 264 ? 37.196 10.820 -63.347 1.00 88.19 264 VAL A C 1
ATOM 2101 O O . VAL A 1 264 ? 38.040 11.134 -64.191 1.00 88.19 264 VAL A O 1
ATOM 2104 N N . ASN A 1 265 ? 36.593 9.631 -63.362 1.00 90.12 265 ASN A N 1
ATOM 2105 C CA . ASN A 1 265 ? 36.848 8.607 -64.374 1.00 90.12 265 ASN A CA 1
ATOM 2106 C C . ASN A 1 265 ? 36.429 9.070 -65.778 1.00 90.12 265 ASN A C 1
ATOM 2108 O O . ASN A 1 265 ? 37.167 8.850 -66.744 1.00 90.12 265 ASN A O 1
ATOM 2112 N N . GLU A 1 266 ? 35.296 9.762 -65.905 1.00 91.12 266 GLU A N 1
ATOM 2113 C CA . GLU A 1 266 ? 34.859 10.379 -67.161 1.00 91.12 266 GLU A CA 1
ATOM 2114 C C . GLU A 1 266 ? 35.844 11.455 -67.634 1.00 91.12 266 GLU A C 1
ATOM 2116 O O . GLU A 1 266 ? 36.251 11.448 -68.800 1.00 91.12 266 GLU A O 1
ATOM 2121 N N . ALA A 1 267 ? 36.316 12.325 -66.735 1.00 89.00 267 ALA A N 1
ATOM 2122 C CA . ALA A 1 267 ? 37.315 13.345 -67.058 1.00 89.00 267 ALA A CA 1
ATOM 2123 C C . ALA A 1 267 ? 38.654 12.733 -67.513 1.00 89.00 267 ALA A C 1
ATOM 2125 O O . ALA A 1 267 ? 39.240 13.183 -68.504 1.00 89.00 267 ALA A O 1
ATOM 2126 N N . PHE A 1 268 ? 39.129 11.676 -66.841 1.00 88.12 268 PHE A N 1
ATOM 2127 C CA . PHE A 1 268 ? 40.306 10.921 -67.286 1.00 88.12 268 PHE A CA 1
ATOM 2128 C C . PHE A 1 268 ? 40.088 10.302 -68.666 1.00 88.12 268 PHE A C 1
ATOM 2130 O O . PHE A 1 268 ? 40.955 10.416 -69.535 1.00 88.12 268 PHE A O 1
ATOM 2137 N N . THR A 1 269 ? 38.919 9.702 -68.894 1.00 91.12 269 THR A N 1
ATOM 2138 C CA . THR A 1 269 ? 38.561 9.096 -70.181 1.00 91.12 269 THR A CA 1
ATOM 2139 C C . THR A 1 269 ? 38.565 10.142 -71.292 1.00 91.12 269 THR A C 1
ATOM 2141 O O . THR A 1 269 ? 39.199 9.925 -72.329 1.00 91.12 269 THR A O 1
ATOM 2144 N N . HIS A 1 270 ? 37.942 11.302 -71.075 1.00 89.75 270 HIS A N 1
ATOM 2145 C CA . HIS A 1 270 ? 37.971 12.423 -72.017 1.00 89.75 270 HIS A CA 1
ATOM 2146 C C . HIS A 1 270 ? 39.410 12.858 -72.319 1.00 89.75 270 HIS A C 1
ATOM 2148 O O . HIS A 1 270 ? 39.807 12.953 -73.483 1.00 89.75 270 HIS A O 1
ATOM 2154 N N . ARG A 1 271 ? 40.238 13.030 -71.281 1.00 89.88 271 ARG A N 1
ATOM 2155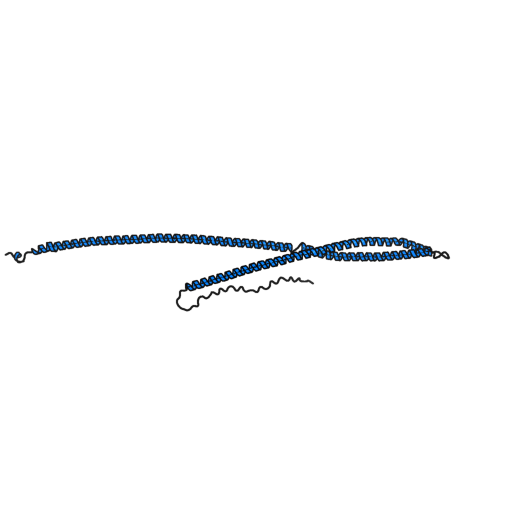 C CA . ARG A 1 271 ? 41.637 13.448 -71.435 1.00 89.88 271 ARG A CA 1
ATOM 2156 C C . ARG A 1 271 ? 42.469 12.446 -72.236 1.00 89.88 271 ARG A C 1
ATOM 2158 O O . ARG A 1 271 ? 43.297 12.851 -73.054 1.00 89.88 271 ARG A O 1
ATOM 2165 N N . CYS A 1 272 ? 42.254 11.148 -72.033 1.00 88.12 272 CYS A N 1
ATOM 2166 C CA . CYS A 1 272 ? 42.894 10.101 -72.828 1.00 88.12 272 CYS A CA 1
ATOM 2167 C C . CYS A 1 272 ? 42.503 10.190 -74.311 1.00 88.12 272 CYS A C 1
ATOM 2169 O O . CYS A 1 272 ? 43.375 10.043 -75.173 1.00 88.12 272 CYS A O 1
ATOM 2171 N N . HIS A 1 273 ? 41.235 10.475 -74.623 1.00 90.00 273 HIS A N 1
ATOM 2172 C CA . HIS A 1 273 ? 40.783 10.661 -76.005 1.00 90.00 273 HIS A CA 1
ATOM 2173 C C . HIS A 1 273 ? 41.428 11.894 -76.653 1.00 90.00 273 HIS A C 1
ATOM 2175 O O . HIS A 1 273 ? 41.962 11.781 -77.757 1.00 90.00 273 HIS A O 1
ATOM 2181 N N . GLU A 1 274 ? 41.474 13.038 -75.961 1.00 87.75 274 GLU A N 1
ATOM 2182 C CA . GLU A 1 274 ? 42.142 14.254 -76.457 1.00 87.75 274 GLU A CA 1
ATOM 2183 C C . GLU A 1 274 ? 43.637 14.033 -76.730 1.00 87.75 274 GLU A C 1
ATOM 2185 O O . GLU A 1 274 ? 44.155 14.425 -77.780 1.00 87.75 274 GLU A O 1
ATOM 2190 N N . LEU A 1 275 ? 44.348 13.377 -75.807 1.00 84.12 275 LEU A N 1
ATOM 2191 C CA . LEU A 1 275 ? 45.769 13.055 -75.978 1.00 84.12 275 LEU A CA 1
ATOM 2192 C C . LEU A 1 275 ? 45.997 12.080 -77.135 1.00 84.12 275 LEU A C 1
ATOM 2194 O O . LEU A 1 275 ? 46.960 12.218 -77.885 1.00 84.12 275 LEU A O 1
ATOM 2198 N N . THR A 1 276 ? 45.096 11.117 -77.321 1.00 87.00 276 THR A N 1
ATOM 2199 C CA . THR A 1 276 ? 45.174 10.174 -78.444 1.00 87.00 276 THR A CA 1
ATOM 2200 C C . THR A 1 276 ? 44.925 10.880 -79.775 1.00 87.00 276 THR A C 1
ATOM 2202 O O . THR A 1 276 ? 45.646 10.634 -80.747 1.00 87.00 276 THR A O 1
ATOM 2205 N N . HIS A 1 277 ? 43.954 11.794 -79.823 1.00 88.69 277 HIS A N 1
ATOM 2206 C CA . HIS A 1 277 ? 43.656 12.593 -81.009 1.00 88.69 277 HIS A CA 1
ATOM 2207 C C . HIS A 1 277 ? 44.834 13.496 -81.394 1.00 88.69 277 HIS A C 1
ATOM 2209 O O . HIS A 1 277 ? 45.324 13.423 -82.520 1.00 88.69 277 HIS A O 1
ATOM 2215 N N . THR A 1 278 ? 45.344 14.283 -80.442 1.00 84.44 278 THR A N 1
ATOM 2216 C CA . THR A 1 278 ? 46.492 15.179 -80.664 1.00 84.44 278 THR A CA 1
ATOM 2217 C C . THR A 1 278 ? 47.752 14.409 -81.053 1.00 84.44 278 THR A C 1
ATOM 2219 O O . THR A 1 278 ? 48.428 14.792 -82.006 1.00 84.44 278 THR A O 1
ATOM 2222 N N . LYS A 1 279 ? 48.038 13.273 -80.400 1.00 88.06 279 LYS A N 1
ATOM 2223 C CA . LYS A 1 279 ? 49.133 12.376 -80.797 1.00 88.06 279 LYS A CA 1
ATOM 2224 C C . LYS A 1 279 ? 48.978 11.909 -82.246 1.00 88.06 279 LYS A C 1
ATOM 2226 O O . LYS A 1 279 ? 49.924 12.025 -83.018 1.00 88.06 279 LYS A O 1
ATOM 2231 N N . SER A 1 280 ? 47.795 11.422 -82.622 1.00 86.56 280 SER A N 1
ATOM 2232 C CA . SER A 1 280 ? 47.526 10.940 -83.985 1.00 86.56 280 SER A CA 1
ATOM 2233 C C . SER A 1 280 ? 47.698 12.052 -85.025 1.00 86.56 280 SER A C 1
ATOM 2235 O O . SER A 1 280 ? 48.239 11.820 -86.106 1.00 86.56 280 SER A O 1
ATOM 2237 N N . GLN A 1 281 ? 47.286 13.279 -84.691 1.00 86.38 281 GLN A N 1
ATOM 2238 C CA . GLN A 1 281 ? 47.455 14.453 -85.545 1.00 86.38 281 GLN A CA 1
ATOM 2239 C C . GLN A 1 281 ? 48.934 14.826 -85.732 1.00 86.38 281 GLN A C 1
ATOM 2241 O O . GLN A 1 281 ? 49.359 15.078 -86.859 1.00 86.38 281 GLN A O 1
ATOM 2246 N N . LEU A 1 282 ? 49.729 14.818 -84.657 1.00 84.19 282 LEU A N 1
ATOM 2247 C CA . LEU A 1 282 ? 51.171 15.085 -84.718 1.00 84.19 282 LEU A CA 1
ATOM 2248 C C . LEU A 1 282 ? 51.925 13.999 -85.496 1.00 84.19 282 LEU A C 1
ATOM 2250 O O . LEU A 1 282 ? 52.795 14.312 -86.305 1.00 84.19 282 LEU A O 1
ATOM 2254 N N . GLU A 1 283 ? 51.574 12.726 -85.304 1.00 85.62 283 GLU A N 1
ATOM 2255 C CA . GLU A 1 283 ? 52.143 11.619 -86.082 1.00 85.62 283 GLU A CA 1
ATOM 2256 C C . GLU A 1 283 ? 51.826 11.755 -87.577 1.00 85.62 283 GLU A C 1
ATOM 2258 O O . GLU A 1 283 ? 52.685 11.482 -88.419 1.00 85.62 283 GLU A O 1
ATOM 2263 N N . LEU A 1 284 ? 50.616 12.211 -87.922 1.00 86.75 284 LEU A N 1
ATOM 2264 C CA . LEU A 1 284 ? 50.237 12.491 -89.305 1.00 86.75 284 LEU A CA 1
ATOM 2265 C C . LEU A 1 284 ? 51.052 13.652 -89.889 1.00 86.75 284 LEU A C 1
ATOM 2267 O O . LEU A 1 284 ? 51.570 13.518 -90.996 1.00 86.75 284 LEU A O 1
ATOM 2271 N N . GLN A 1 285 ? 51.207 14.753 -89.147 1.00 80.56 285 GLN A N 1
ATOM 2272 C CA . GLN A 1 285 ? 52.030 15.893 -89.569 1.00 80.56 285 GLN A CA 1
ATOM 2273 C C . GLN A 1 285 ? 53.490 15.490 -89.782 1.00 80.56 285 GLN A C 1
ATOM 2275 O O . GLN A 1 285 ? 54.080 15.848 -90.798 1.00 80.56 285 GLN A O 1
ATOM 2280 N N . LEU A 1 286 ? 54.061 14.692 -88.875 1.00 83.25 286 LEU A N 1
ATOM 2281 C CA . LEU A 1 286 ? 55.423 14.181 -89.015 1.00 83.25 286 LEU A CA 1
ATOM 2282 C C . LEU A 1 286 ? 55.570 13.326 -90.279 1.00 83.25 286 LEU A C 1
ATOM 2284 O O . LEU A 1 286 ? 56.511 13.520 -91.046 1.00 83.25 286 LEU A O 1
ATOM 2288 N N . LYS A 1 287 ? 54.624 12.411 -90.528 1.00 85.44 287 LYS A N 1
ATOM 2289 C CA . LYS A 1 287 ? 54.623 11.587 -91.747 1.00 85.44 287 LYS A CA 1
ATOM 2290 C C . LYS A 1 287 ? 54.494 12.438 -93.011 1.00 85.44 287 LYS A C 1
ATOM 2292 O O . LYS A 1 287 ? 55.186 12.173 -93.988 1.00 85.44 287 LYS A O 1
ATOM 2297 N N . GLN A 1 288 ? 53.643 13.463 -93.000 1.00 81.50 288 GLN A N 1
ATOM 2298 C CA . GLN A 1 288 ? 53.494 14.396 -94.122 1.00 81.50 288 GLN A CA 1
ATOM 2299 C C . GLN A 1 288 ? 54.775 15.200 -94.372 1.00 81.50 288 GLN A C 1
ATOM 2301 O O . GLN A 1 288 ? 55.189 15.317 -95.524 1.00 81.50 288 GLN A O 1
ATOM 2306 N N . GLN A 1 289 ? 55.435 15.685 -93.316 1.00 80.75 289 GLN A N 1
ATOM 2307 C CA . GLN A 1 289 ? 56.711 16.394 -93.423 1.00 80.75 289 GLN A CA 1
ATOM 2308 C C . GLN A 1 289 ? 57.794 15.493 -94.023 1.00 80.75 289 GLN A C 1
ATOM 2310 O O . GLN A 1 289 ? 58.441 15.874 -94.992 1.00 80.75 289 GLN A O 1
ATOM 2315 N N . GLN A 1 290 ? 57.930 14.262 -93.520 1.00 80.69 290 GLN A N 1
ATOM 2316 C CA . GLN A 1 290 ? 58.883 13.283 -94.052 1.00 80.69 290 GLN A CA 1
ATOM 2317 C C . GLN A 1 290 ? 58.617 12.951 -95.531 1.00 80.69 290 GLN A C 1
ATOM 2319 O O . GLN A 1 290 ? 59.558 12.818 -96.316 1.00 80.69 290 GLN A O 1
ATOM 2324 N N . LEU A 1 291 ? 57.349 12.841 -95.944 1.00 78.94 291 LEU A N 1
ATOM 2325 C CA . LEU A 1 291 ? 56.979 12.653 -97.353 1.00 78.94 291 LEU A CA 1
ATOM 2326 C C . LEU A 1 291 ? 57.334 13.872 -98.216 1.00 78.94 291 LEU A C 1
ATOM 2328 O O . LEU A 1 291 ? 57.790 13.705 -99.344 1.00 78.94 291 LEU A O 1
ATOM 2332 N N . CYS A 1 292 ? 57.159 15.089 -97.697 1.00 80.12 292 CYS A N 1
ATOM 2333 C CA . CYS A 1 292 ? 57.552 16.309 -98.399 1.00 80.12 292 CYS A CA 1
ATOM 2334 C C . CYS A 1 292 ? 59.078 16.392 -98.558 1.00 80.12 292 CYS A C 1
ATOM 2336 O O . CYS A 1 292 ? 59.565 16.552 -99.674 1.00 80.12 292 CYS A O 1
ATOM 2338 N N . ASP A 1 293 ? 59.836 16.168 -97.481 1.00 76.75 293 ASP A N 1
ATOM 2339 C CA . ASP A 1 293 ? 61.305 16.223 -97.486 1.00 76.75 293 ASP A CA 1
ATOM 2340 C C . ASP A 1 293 ? 61.919 15.169 -98.425 1.00 76.75 293 ASP A C 1
ATOM 2342 O O . ASP A 1 293 ? 62.895 15.437 -99.134 1.00 76.75 293 ASP A O 1
ATOM 2346 N N . THR A 1 294 ? 61.341 13.961 -98.464 1.00 76.31 294 THR A N 1
ATOM 2347 C CA . THR A 1 294 ? 61.764 12.892 -99.387 1.00 76.31 294 THR A CA 1
ATOM 2348 C C . THR A 1 294 ? 61.410 13.215 -100.835 1.00 76.31 294 THR A C 1
ATOM 2350 O O . THR A 1 294 ? 62.244 12.995 -101.716 1.00 76.31 294 THR A O 1
ATOM 2353 N N . ARG A 1 295 ? 60.234 13.802 -101.094 1.00 80.19 295 ARG A N 1
ATOM 2354 C CA . ARG A 1 295 ? 59.840 14.279 -102.429 1.00 80.19 295 ARG A CA 1
ATOM 2355 C C . ARG A 1 295 ? 60.765 15.384 -102.937 1.00 80.19 295 ARG A C 1
ATOM 2357 O O . ARG A 1 295 ? 61.225 15.311 -104.073 1.00 80.19 295 ARG A O 1
ATOM 2364 N N . ASP A 1 296 ? 61.082 16.366 -102.100 1.00 77.00 296 ASP A N 1
ATOM 2365 C CA . ASP A 1 296 ? 61.970 17.476 -102.462 1.00 77.00 296 ASP A CA 1
ATOM 2366 C C . ASP A 1 296 ? 63.422 17.008 -102.640 1.00 77.00 296 ASP A C 1
ATOM 2368 O O . ASP A 1 296 ? 64.177 17.553 -103.447 1.00 77.00 296 ASP A O 1
ATOM 2372 N N . SER A 1 297 ? 63.840 15.979 -101.899 1.00 75.69 297 SER A N 1
ATOM 2373 C CA . SER A 1 297 ? 65.139 15.324 -102.099 1.00 75.69 297 SER A CA 1
ATOM 2374 C C . SER A 1 297 ? 65.187 14.539 -103.414 1.00 75.69 297 SER A C 1
ATOM 2376 O O . SER A 1 297 ? 66.190 14.610 -104.122 1.00 75.69 297 SER A O 1
ATOM 2378 N N . LEU A 1 298 ? 64.104 13.843 -103.776 1.00 79.50 298 LEU A N 1
ATOM 2379 C CA . LEU A 1 298 ? 63.983 13.138 -105.055 1.00 79.50 298 LEU A CA 1
ATOM 2380 C C . LEU A 1 298 ? 64.030 14.115 -106.238 1.00 79.50 298 LEU A C 1
ATOM 2382 O O . LEU A 1 298 ? 64.821 13.910 -107.154 1.00 79.50 298 LEU A O 1
ATOM 2386 N N . ALA A 1 299 ? 63.271 15.214 -106.177 1.00 77.25 299 ALA A N 1
ATOM 2387 C CA . ALA A 1 299 ? 63.277 16.250 -107.212 1.00 77.25 299 ALA A CA 1
ATOM 2388 C C . ALA A 1 299 ? 64.680 16.855 -107.424 1.00 77.25 299 ALA A C 1
ATOM 2390 O O . ALA A 1 299 ? 65.130 17.009 -108.558 1.00 77.25 299 ALA A O 1
ATOM 2391 N N . ARG A 1 300 ? 65.421 17.123 -106.336 1.00 75.19 300 ARG A N 1
ATOM 2392 C CA . ARG A 1 300 ? 66.817 17.602 -106.405 1.00 75.19 300 ARG A CA 1
ATOM 2393 C C . ARG A 1 300 ? 67.773 16.584 -107.036 1.00 75.19 300 ARG A C 1
ATOM 2395 O O . ARG A 1 300 ? 68.699 16.964 -107.751 1.00 75.19 300 ARG A O 1
ATOM 2402 N N . LEU A 1 301 ? 67.572 15.290 -106.783 1.00 73.88 301 LEU A N 1
ATOM 2403 C CA . LEU A 1 301 ? 68.365 14.228 -107.411 1.00 73.88 301 LEU A CA 1
ATOM 2404 C C . LEU A 1 301 ? 68.053 14.087 -108.908 1.00 73.88 301 LEU A C 1
ATOM 2406 O O . LEU A 1 301 ? 68.972 13.870 -109.698 1.00 73.88 301 LEU A O 1
ATOM 2410 N N . GLU A 1 302 ? 66.792 14.252 -109.309 1.00 77.25 302 GLU A N 1
ATOM 2411 C CA . GLU A 1 302 ? 66.385 14.252 -110.719 1.00 77.25 302 GLU A CA 1
ATOM 2412 C C . GLU A 1 302 ? 66.981 15.433 -111.496 1.00 77.25 302 GLU A C 1
ATOM 2414 O O . GLU A 1 302 ? 67.475 15.244 -112.611 1.00 77.25 302 GLU A O 1
ATOM 2419 N N . GLU A 1 303 ? 67.009 16.626 -110.897 1.00 78.25 303 GLU A N 1
ATOM 2420 C CA . GLU A 1 303 ? 67.645 17.813 -111.482 1.00 78.25 303 GLU A CA 1
ATOM 2421 C C . GLU A 1 303 ? 69.157 17.608 -111.682 1.00 78.25 303 GLU A C 1
ATOM 2423 O O . GLU A 1 303 ? 69.685 17.851 -112.770 1.00 78.25 303 GLU A O 1
ATOM 2428 N N . ASN A 1 304 ? 69.852 17.064 -110.676 1.00 72.81 304 ASN A N 1
ATOM 2429 C CA . ASN A 1 304 ? 71.273 16.717 -110.785 1.00 72.81 304 ASN A CA 1
ATOM 2430 C C . ASN A 1 304 ? 71.541 15.654 -111.860 1.00 72.81 304 ASN A C 1
ATOM 2432 O O . ASN A 1 304 ? 72.527 15.759 -112.593 1.00 72.81 304 ASN A O 1
ATOM 2436 N N . ARG A 1 305 ? 70.667 14.647 -111.994 1.00 80.38 305 ARG A N 1
ATOM 2437 C CA . ARG A 1 305 ? 70.773 13.644 -113.064 1.00 80.38 305 ARG A CA 1
ATOM 2438 C C . ARG A 1 305 ? 70.679 14.302 -114.444 1.00 80.38 305 ARG A C 1
ATOM 2440 O O . ARG A 1 305 ? 71.530 14.033 -115.286 1.00 80.38 305 ARG A O 1
ATOM 2447 N N . LEU A 1 306 ? 69.698 15.183 -114.659 1.00 79.44 306 LEU A N 1
ATOM 2448 C CA . LEU A 1 306 ? 69.524 15.912 -115.925 1.00 79.44 306 LEU A CA 1
ATOM 2449 C C . LEU A 1 306 ? 70.732 16.805 -116.253 1.00 79.44 306 LEU A C 1
ATOM 2451 O O . LEU A 1 306 ? 71.157 16.879 -117.408 1.00 79.44 306 LEU A O 1
ATOM 2455 N N . LEU A 1 307 ? 71.315 17.465 -115.246 1.00 76.50 307 LEU A N 1
ATOM 2456 C CA . LEU A 1 307 ? 72.539 18.256 -115.410 1.00 76.50 307 LEU A CA 1
ATOM 2457 C C . LEU A 1 307 ? 73.728 17.389 -115.838 1.00 76.50 307 LEU A C 1
ATOM 2459 O O . LEU A 1 307 ? 74.426 17.745 -116.789 1.00 76.50 307 LEU A O 1
ATOM 2463 N N . LEU A 1 308 ? 73.923 16.236 -115.195 1.00 70.75 308 LEU A N 1
ATOM 2464 C CA . LEU A 1 308 ? 74.986 15.293 -115.549 1.00 70.75 308 LEU A CA 1
ATOM 2465 C C . LEU A 1 308 ? 74.788 14.700 -116.951 1.00 70.75 308 LEU A C 1
ATOM 2467 O O . LEU A 1 308 ? 75.751 14.612 -117.708 1.00 70.75 308 LEU A O 1
ATOM 2471 N N . GLU A 1 309 ? 73.560 14.348 -117.338 1.00 74.69 309 GLU A N 1
ATOM 2472 C CA . GLU A 1 309 ? 73.236 13.879 -118.695 1.00 74.69 309 GLU A CA 1
ATOM 2473 C C . GLU A 1 309 ? 73.564 14.943 -119.754 1.00 74.69 309 GLU A C 1
ATOM 2475 O O . GLU A 1 309 ? 74.177 14.637 -120.783 1.00 74.69 309 GLU A O 1
ATOM 2480 N N . LYS A 1 310 ? 73.231 16.212 -119.484 1.00 78.38 310 LYS A N 1
ATOM 2481 C CA . LYS A 1 310 ? 73.585 17.343 -120.354 1.00 78.38 310 LYS A CA 1
ATOM 2482 C C . LYS A 1 310 ? 75.099 17.520 -120.460 1.00 78.38 310 LYS A C 1
ATOM 2484 O O . LYS A 1 310 ? 75.614 17.754 -121.553 1.00 78.38 310 LYS A O 1
ATOM 2489 N N . GLU A 1 311 ? 75.819 17.413 -119.348 1.00 76.31 311 GLU A N 1
ATOM 2490 C CA . GLU A 1 311 ? 77.273 17.581 -119.315 1.00 76.31 311 GLU A CA 1
ATOM 2491 C C . GLU A 1 311 ? 78.004 16.430 -120.021 1.00 76.31 311 GLU A C 1
ATOM 2493 O O . GLU A 1 311 ? 78.959 16.670 -120.766 1.00 76.31 311 GLU A O 1
ATOM 2498 N N . ILE A 1 312 ? 77.506 15.197 -119.877 1.00 74.81 312 ILE A N 1
ATOM 2499 C CA . ILE A 1 312 ? 77.932 14.048 -120.683 1.00 74.81 312 ILE A CA 1
ATOM 2500 C C . ILE A 1 312 ? 77.709 14.358 -122.165 1.00 74.81 312 ILE A C 1
ATOM 2502 O O . ILE A 1 312 ? 78.654 14.243 -122.938 1.00 74.81 312 ILE A O 1
ATOM 2506 N N . GLY A 1 313 ? 76.526 14.842 -122.558 1.00 76.00 313 GLY A N 1
ATOM 2507 C CA . GLY A 1 313 ? 76.233 15.226 -123.944 1.00 76.00 313 GLY A CA 1
ATOM 2508 C C . GLY A 1 313 ? 77.191 16.285 -124.504 1.00 76.00 313 GLY A C 1
ATOM 2509 O O . GLY A 1 313 ? 77.685 16.143 -125.625 1.00 76.00 313 GLY A O 1
ATOM 2510 N N . CYS A 1 314 ? 77.527 17.311 -123.715 1.00 75.88 314 CYS A N 1
ATOM 2511 C CA . CYS A 1 314 ? 78.539 18.305 -124.082 1.00 75.88 314 CYS A CA 1
ATOM 2512 C C . CYS A 1 314 ? 79.912 17.658 -124.311 1.00 75.88 314 CYS A C 1
ATOM 2514 O O . CYS A 1 314 ? 80.540 17.920 -125.336 1.00 75.88 314 CYS A O 1
ATOM 2516 N N . LYS A 1 315 ? 80.365 16.784 -123.403 1.00 77.88 315 LYS A N 1
ATOM 2517 C CA . LYS A 1 315 ? 81.659 16.093 -123.534 1.00 77.88 315 LYS A CA 1
ATOM 2518 C C . LYS A 1 315 ? 81.681 15.111 -124.702 1.00 77.88 315 LYS A C 1
ATOM 2520 O O . LYS A 1 315 ? 82.685 15.049 -125.403 1.00 77.88 315 LYS A O 1
ATOM 2525 N N . THR A 1 316 ? 80.588 14.395 -124.962 1.00 77.62 316 THR A N 1
ATOM 2526 C CA . THR A 1 316 ? 80.439 13.529 -126.141 1.00 77.62 316 THR A CA 1
ATOM 2527 C C . THR A 1 316 ? 80.523 14.342 -127.433 1.00 77.62 316 THR A C 1
ATOM 2529 O O . THR A 1 316 ? 81.205 13.928 -128.366 1.00 77.62 316 THR A O 1
ATOM 2532 N N . ASN A 1 317 ? 79.899 15.523 -127.484 1.00 76.94 317 ASN A N 1
ATOM 2533 C CA . ASN A 1 317 ? 79.984 16.418 -128.639 1.00 76.94 317 ASN A CA 1
ATOM 2534 C C . ASN A 1 317 ? 81.398 17.002 -128.822 1.00 76.94 317 ASN A C 1
ATOM 2536 O O . ASN A 1 317 ? 81.907 17.026 -129.939 1.00 76.94 317 ASN A O 1
ATOM 2540 N N . SER A 1 318 ? 82.066 17.416 -127.740 1.00 73.69 318 SER A N 1
ATOM 2541 C CA . SER A 1 318 ? 83.474 17.838 -127.790 1.00 73.69 318 SER A CA 1
ATOM 2542 C C . SER A 1 318 ? 84.385 16.713 -128.285 1.00 73.69 318 SER A C 1
ATOM 2544 O O . SER A 1 318 ? 85.178 16.939 -129.191 1.00 73.69 318 SER A O 1
ATOM 2546 N N . LEU A 1 319 ? 84.211 15.486 -127.781 1.00 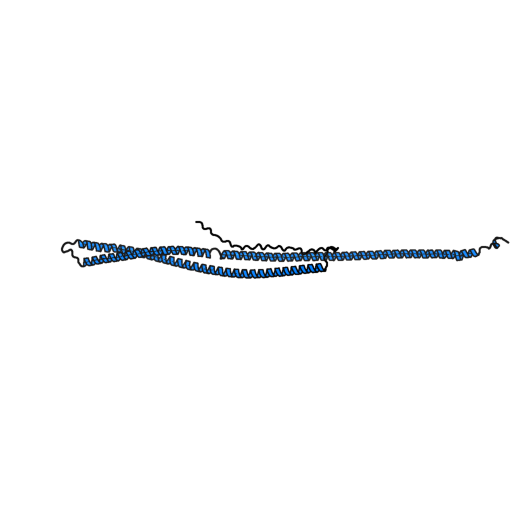72.25 319 LEU A N 1
ATOM 2547 C CA . LEU A 1 319 ? 84.942 14.307 -128.256 1.00 72.25 319 LEU A CA 1
ATOM 2548 C C . LEU A 1 319 ? 84.679 14.014 -129.734 1.00 72.25 319 LEU A C 1
ATOM 2550 O O . LEU A 1 319 ? 85.618 13.705 -130.461 1.00 72.25 319 LEU A O 1
ATOM 2554 N N . PHE A 1 320 ? 83.435 14.143 -130.197 1.00 75.12 320 PHE A N 1
ATOM 2555 C CA . PHE A 1 320 ? 83.100 14.001 -131.612 1.00 75.12 320 PHE A CA 1
ATOM 2556 C C . PHE A 1 320 ? 83.784 15.074 -132.468 1.00 75.12 320 PHE A C 1
ATOM 2558 O O . PHE A 1 320 ? 84.352 14.757 -133.509 1.00 75.12 320 PHE A O 1
ATOM 2565 N N . ILE A 1 321 ? 83.781 16.341 -132.044 1.00 67.88 321 ILE A N 1
ATOM 2566 C CA . ILE A 1 321 ? 84.496 17.411 -132.755 1.00 67.88 321 ILE A CA 1
ATOM 2567 C C . ILE A 1 321 ? 85.995 17.100 -132.806 1.00 67.88 321 ILE A C 1
ATOM 2569 O O . ILE A 1 321 ? 86.589 17.162 -133.884 1.00 67.88 321 ILE A O 1
ATOM 2573 N N . ASP A 1 322 ? 86.591 16.701 -131.685 1.00 69.75 322 ASP A N 1
ATOM 2574 C CA . ASP A 1 322 ? 88.023 16.427 -131.614 1.00 69.75 322 ASP A CA 1
ATOM 2575 C C . ASP A 1 322 ? 88.424 15.190 -132.439 1.00 69.75 322 ASP A C 1
ATOM 2577 O O . ASP A 1 322 ? 89.370 15.272 -133.223 1.00 69.75 322 ASP A O 1
ATOM 2581 N N . GLN A 1 323 ? 87.693 14.072 -132.352 1.00 68.38 323 GLN A N 1
ATOM 2582 C CA . GLN A 1 323 ? 87.991 12.835 -133.096 1.00 68.38 323 GLN A CA 1
ATOM 2583 C C . GLN A 1 323 ? 87.574 12.883 -134.571 1.00 68.38 323 GLN A C 1
ATOM 2585 O O . GLN A 1 323 ? 88.334 12.469 -135.444 1.00 68.38 323 GLN A O 1
ATOM 2590 N N . GLU A 1 324 ? 86.379 13.381 -134.883 1.00 68.56 324 GLU A N 1
ATOM 2591 C CA . GLU A 1 324 ? 85.797 13.234 -136.222 1.00 68.56 324 GLU A CA 1
ATOM 2592 C C . GLU A 1 324 ? 85.988 14.467 -137.108 1.00 68.56 324 GLU A C 1
ATOM 2594 O O . GLU A 1 324 ? 85.945 14.332 -138.332 1.00 68.56 324 GLU A O 1
ATOM 2599 N N . LYS A 1 325 ? 86.224 15.657 -136.534 1.00 65.75 325 LYS A N 1
ATOM 2600 C CA . LYS A 1 325 ? 86.505 16.884 -137.303 1.00 65.75 325 LYS A CA 1
ATOM 2601 C C . LYS A 1 325 ? 87.972 17.302 -137.212 1.00 65.75 325 LYS A C 1
ATOM 2603 O O . LYS A 1 325 ? 88.650 17.349 -138.239 1.00 65.75 325 LYS A O 1
ATOM 2608 N N . CYS A 1 326 ? 88.481 17.556 -136.006 1.00 61.16 326 CYS A N 1
ATOM 2609 C CA . CYS A 1 326 ? 89.831 18.088 -135.798 1.00 61.16 326 CYS A CA 1
ATOM 2610 C C . CYS A 1 326 ? 90.922 17.063 -136.152 1.00 61.16 326 CYS A C 1
ATOM 2612 O O . CYS A 1 326 ? 91.866 17.392 -136.873 1.00 61.16 326 CYS A O 1
ATOM 2614 N N . MET A 1 327 ? 90.795 15.805 -135.709 1.00 61.78 327 MET A N 1
ATOM 2615 C CA . MET A 1 327 ? 91.774 14.757 -136.041 1.00 61.78 327 MET A CA 1
ATOM 2616 C C . MET A 1 327 ? 91.766 14.389 -137.534 1.00 61.78 327 MET A C 1
ATOM 2618 O O . MET A 1 327 ? 92.834 14.141 -138.092 1.00 61.78 327 MET A O 1
ATOM 2622 N N . LYS A 1 328 ? 90.618 14.464 -138.229 1.00 62.59 328 LYS A N 1
ATOM 2623 C CA . LYS A 1 328 ? 90.579 14.331 -139.701 1.00 62.59 328 LYS A CA 1
ATOM 2624 C C . LYS A 1 328 ? 91.287 15.485 -140.420 1.00 62.59 328 LYS A C 1
ATOM 2626 O O . LYS A 1 328 ? 91.966 15.244 -141.412 1.00 62.59 328 LYS A O 1
ATOM 2631 N N . GLN A 1 329 ? 91.199 16.717 -139.914 1.00 59.25 329 GLN A N 1
ATOM 2632 C CA . GLN A 1 329 ? 91.949 17.861 -140.461 1.00 59.25 329 GLN A CA 1
ATOM 2633 C C . GLN A 1 329 ? 93.459 17.766 -140.202 1.00 59.25 329 GLN A C 1
ATOM 2635 O O . GLN A 1 329 ? 94.249 18.204 -141.035 1.00 59.25 329 GLN A O 1
ATOM 2640 N N . ARG A 1 330 ? 93.886 17.133 -139.102 1.00 62.03 330 ARG A N 1
ATOM 2641 C CA . ARG A 1 330 ? 95.310 16.852 -138.851 1.00 62.03 330 ARG A CA 1
ATOM 2642 C C . ARG A 1 330 ? 95.920 15.812 -139.794 1.00 62.03 330 ARG A C 1
ATOM 2644 O O . ARG A 1 330 ? 97.127 15.855 -140.001 1.00 62.03 330 ARG A O 1
ATOM 2651 N N . LEU A 1 331 ? 95.123 14.935 -140.408 1.00 61.34 331 LEU A N 1
ATOM 2652 C CA . LEU A 1 331 ? 95.608 14.009 -141.444 1.00 61.34 331 LEU A CA 1
ATOM 2653 C C . LEU A 1 331 ? 95.969 14.714 -142.768 1.00 61.34 331 LEU A C 1
ATOM 2655 O O . LEU A 1 331 ? 96.668 14.127 -143.587 1.00 61.34 331 LEU A O 1
ATOM 2659 N N . LEU A 1 332 ? 95.535 15.965 -142.972 1.00 57.75 332 LEU A N 1
ATOM 2660 C CA . LEU A 1 332 ? 95.829 16.791 -144.156 1.00 57.75 332 LEU A CA 1
ATOM 2661 C C . LEU A 1 332 ? 97.011 17.755 -143.946 1.00 57.75 332 LEU A C 1
ATOM 2663 O O . LEU A 1 332 ? 97.235 18.652 -144.759 1.00 57.75 332 LEU A O 1
ATOM 2667 N N . TYR A 1 333 ? 97.774 17.590 -142.862 1.00 53.06 333 TYR A N 1
ATOM 2668 C CA . TYR A 1 333 ? 98.984 18.377 -142.642 1.00 53.06 333 TYR A CA 1
ATOM 2669 C C . TYR A 1 333 ? 100.060 17.975 -143.672 1.00 53.06 333 TYR A C 1
ATOM 2671 O O . TYR A 1 333 ? 100.332 16.780 -143.813 1.00 53.06 333 TYR A O 1
ATOM 2679 N N . PRO A 1 334 ? 100.682 18.922 -144.400 1.00 55.12 334 PRO A N 1
ATOM 2680 C CA . PRO A 1 334 ? 101.668 18.594 -145.426 1.00 55.12 334 PRO A CA 1
ATOM 2681 C C . PRO A 1 334 ? 102.858 17.842 -144.822 1.00 55.12 334 PRO A C 1
ATOM 2683 O O . PRO A 1 334 ? 103.399 18.245 -143.790 1.00 55.12 334 PRO A O 1
ATOM 2686 N N . SER A 1 335 ? 103.284 16.753 -145.467 1.00 58.06 335 SER A N 1
ATOM 2687 C CA . SER A 1 335 ? 104.515 16.058 -145.084 1.00 58.06 335 SER A CA 1
ATOM 2688 C C . SER A 1 335 ? 105.726 16.962 -145.342 1.00 58.06 335 SER A C 1
ATOM 2690 O O . SER A 1 335 ? 105.674 17.835 -146.211 1.00 58.06 335 SER A O 1
ATOM 2692 N N . MET A 1 336 ? 106.831 16.755 -144.609 1.00 55.06 336 MET A N 1
ATOM 2693 C CA . MET A 1 336 ? 108.044 17.592 -144.710 1.00 55.06 336 MET A CA 1
ATOM 2694 C C . MET A 1 336 ? 108.549 17.814 -146.149 1.00 55.06 336 MET A C 1
ATOM 2696 O O . MET A 1 336 ? 109.208 18.813 -146.404 1.00 55.06 336 MET A O 1
ATOM 2700 N N . ILE A 1 337 ? 108.210 16.927 -147.088 1.00 56.34 337 ILE A N 1
ATOM 2701 C CA . ILE A 1 337 ? 108.616 16.988 -148.497 1.00 56.34 337 ILE A CA 1
ATOM 2702 C C . ILE A 1 337 ? 107.859 18.090 -149.271 1.00 56.34 337 ILE A C 1
ATOM 2704 O O . ILE A 1 337 ? 108.428 18.716 -150.157 1.00 56.34 337 ILE A O 1
ATOM 2708 N N . ALA A 1 338 ? 106.602 18.388 -148.918 1.00 55.84 338 ALA A N 1
ATOM 2709 C CA . ALA A 1 338 ? 105.804 19.436 -149.569 1.00 55.84 338 ALA A CA 1
ATOM 2710 C C . ALA A 1 338 ? 106.103 20.853 -149.037 1.00 55.84 338 ALA A C 1
ATOM 2712 O O . ALA A 1 338 ? 105.792 21.841 -149.695 1.00 55.84 338 ALA A O 1
ATOM 2713 N N . LEU A 1 339 ? 106.725 20.966 -147.859 1.00 53.53 339 LEU A N 1
ATOM 2714 C CA . LEU A 1 339 ? 107.112 22.246 -147.252 1.00 53.53 339 LEU A CA 1
ATOM 2715 C C . LEU A 1 339 ? 108.525 22.718 -147.660 1.00 53.53 339 LEU A C 1
ATOM 2717 O O . LEU A 1 339 ? 108.919 23.813 -147.267 1.00 53.53 339 LEU A O 1
ATOM 2721 N N . SER A 1 340 ? 109.272 21.940 -148.461 1.00 52.12 340 SER A N 1
ATOM 2722 C CA . SER A 1 340 ? 110.638 22.270 -148.917 1.00 52.12 340 SER A CA 1
ATOM 2723 C C . SER A 1 340 ? 110.764 22.706 -150.388 1.00 52.12 340 SER A C 1
ATOM 2725 O O . SER A 1 340 ? 111.867 23.042 -150.805 1.00 52.12 340 SER A O 1
ATOM 2727 N N . GLY A 1 341 ? 109.672 22.735 -151.163 1.00 46.59 341 GLY A N 1
ATOM 2728 C CA . GLY A 1 341 ? 109.584 23.469 -152.438 1.00 46.59 341 GLY A CA 1
ATOM 2729 C C . GLY A 1 341 ? 110.604 23.122 -153.536 1.00 46.59 341 GLY A C 1
ATOM 2730 O O . GLY A 1 341 ? 111.175 24.040 -154.128 1.00 46.59 341 GLY A O 1
ATOM 2731 N N . HIS A 1 342 ? 110.801 21.832 -153.829 1.00 40.59 342 HIS A N 1
ATOM 2732 C CA . HIS A 1 342 ? 111.153 21.392 -155.187 1.00 40.59 342 HIS A CA 1
ATOM 2733 C C . HIS A 1 342 ? 109.889 21.174 -156.013 1.00 40.59 342 HIS A C 1
ATOM 2735 O O . HIS A 1 342 ? 108.898 20.680 -155.425 1.00 40.59 342 HIS A O 1
#

InterPro domains:
  IPR000435 Tektins [PTHR19960] (33-218)
  IPR048256 Tektin-like [PF03148] (47-218)
  IPR048256 Tektin-like [PF03148] (221-288)

Organism: Bagarius yarrelli (NCBI:txid175774)